Protein AF-A0A1F8DZF7-F1 (afdb_monomer)

Organism: NCBI:txid1802558

Sequence (289 aa):
MKPLKYIITSLIIAILASIPVVDAATDIETKIAETKATIQKLLEVKDDTSLPVNERQQLELQLKKSITLNIIDIAASQIQEMRQQMDKVNFPDSEDWGKVKTYVYNSLDAYGTFYKESRISLEASDITLEEVRGIAQEIETKKESEIDPFLQKTANISTAFGISNIIKRADERRWKVLDDVNKIYTQKLTDNRDLRESFNKAADAISEAKTLNNKSKEIMLNRYIPKEEPIEVTTATTTATTTVSEVIDTENAEDAELKEIIKQSAEHIRQAYSIFLEMSITVKEYLDQ

Nearest PDB structures (foldseek):
  7ts0-assembly1_P  TM=3.965E-01  e=8.219E+00  Homo sapiens
  8snb-assembly1_8F  TM=2.164E-01  e=2.843E+00  Strongylocentrotus purpuratus
  8jmt-assembly1_A  TM=2.448E-01  e=9.886E+00  Homo sapiens

Foldseek 3Di:
DPPPVVPLVVLLVVLLPLDPPDPDPPVLVVLNVVLVVLVVVLVVLVPDPVDDPVVSQVSNLVSLLSNLLSSLVSVLSLLVVLVVLLVPQPFDPDPLSVLLNVVLVVVSVVVNVLSVVLNVQSVDPPDHPVSSSVSSVVCSVCCVPPVSVSSLLSVLSSLLSVLVVLLVVLVVLLVVLVVLVCVCVVVCLDPDCVLVVLSVLLVVLSVLLVVLSVVLVVLSSVPRRPDPDDPPPDDDDDDDDDDPPPVVVVVVVSSVVSVVSSVSSVVSSVVSVVSSVVSVVVSCVRPVD

Mean predicted aligned error: 10.56 Å

Radius of gyration: 26.66 Å; Cα contacts (8 Å, |Δi|>4): 187; chains: 1; bounding box: 63×56×77 Å

Solvent-accessible surface area (backbone atoms only — not comparable to full-atom values): 16312 Å² total; per-residue (Å²): 130,80,58,76,73,55,54,62,55,48,52,57,52,54,64,70,69,69,65,75,97,57,97,63,61,73,62,54,60,47,52,50,53,53,41,52,52,48,50,53,52,45,56,53,54,73,70,47,78,86,55,57,70,69,59,43,52,52,51,50,38,52,42,51,48,50,44,51,49,47,52,38,53,47,51,42,49,51,44,52,52,52,49,58,49,50,72,70,45,83,72,64,101,41,72,69,51,48,50,36,51,51,51,52,54,55,50,44,52,50,54,44,47,52,39,52,53,54,46,55,61,63,67,42,93,80,66,47,68,66,54,55,48,52,53,48,50,50,51,50,51,47,34,70,76,48,47,52,59,49,50,52,56,50,49,51,52,41,50,46,53,50,48,50,57,50,52,51,53,50,52,58,47,50,56,55,52,50,52,55,54,50,48,40,51,74,71,60,72,53,87,72,59,63,66,60,51,49,49,49,54,26,51,49,25,46,51,51,17,52,52,34,38,51,52,39,51,53,53,42,56,76,67,61,44,83,72,80,73,76,86,74,79,84,74,92,80,88,89,79,92,85,74,71,69,66,58,54,57,50,54,53,52,54,51,51,51,46,53,49,37,46,50,51,18,52,47,26,44,52,51,21,51,54,45,52,52,56,48,51,54,56,50,46,68,58,73,78,108

pLDDT: mean 80.1, std 19.85, range [28.39, 98.0]

Secondary structure (DSSP, 8-state):
---HHHHHHHHHHHHHHS---S---HHHHHHHHHHHHHHHHHHHHHH-SSS-HHHHHHHHHHHHHHHHHHHHHHHHHHHHHHHHHHHT----SSHHHHHHHHHHHHHHHHHHHHHHHHHHHHH-TT--HHHHHHHHHHHHHHIIIIIHHHHHHHHHHHHHHHHHHHHHHHHHHHHHHHHHHHHHHHTTS---SHHHHHHHHHHHHHHHHHHHHHHHHHHHHHHHSPP----------------SHHHHHHHHHHHHHHHHHHHHHHHHHHHHHHHHHHHHHHHHHHHT-

Structure (mmCIF, N/CA/C/O backbone):
data_AF-A0A1F8DZF7-F1
#
_entry.id   AF-A0A1F8DZF7-F1
#
loop_
_atom_site.group_PDB
_atom_site.id
_atom_site.type_symbol
_atom_site.label_atom_id
_atom_site.label_alt_id
_atom_site.label_comp_id
_atom_site.label_asym_id
_atom_site.label_entity_id
_atom_site.label_seq_id
_atom_site.pdbx_PDB_ins_code
_atom_site.Cartn_x
_atom_site.Cartn_y
_atom_site.Cartn_z
_atom_site.occupancy
_atom_site.B_iso_or_equiv
_atom_site.auth_seq_id
_atom_site.auth_comp_id
_atom_site.auth_asym_id
_atom_site.auth_atom_id
_atom_site.pdbx_PDB_model_num
ATOM 1 N N . MET A 1 1 ? 31.496 12.635 -15.576 1.00 32.59 1 MET A N 1
ATOM 2 C CA . MET A 1 1 ? 30.620 11.609 -16.183 1.00 32.59 1 MET A CA 1
ATOM 3 C C . MET A 1 1 ? 30.791 10.319 -15.395 1.00 32.59 1 MET A C 1
ATOM 5 O O . MET A 1 1 ? 31.856 9.719 -15.474 1.00 32.59 1 MET A O 1
ATOM 9 N N . LYS A 1 2 ? 29.811 9.930 -14.566 1.00 31.91 2 LYS A N 1
ATOM 10 C CA . LYS A 1 2 ? 29.824 8.590 -13.956 1.00 31.91 2 LYS A CA 1
ATOM 11 C C . LYS A 1 2 ? 29.736 7.570 -15.102 1.00 31.91 2 LYS A C 1
ATOM 13 O O . LYS A 1 2 ? 28.970 7.821 -16.034 1.00 31.91 2 LYS A O 1
ATOM 18 N N . PRO A 1 3 ? 30.524 6.480 -15.112 1.00 36.44 3 PRO A N 1
ATOM 19 C CA . PRO A 1 3 ? 30.494 5.554 -16.233 1.00 36.44 3 PRO A CA 1
ATOM 20 C C . PRO A 1 3 ? 29.080 5.003 -16.384 1.00 36.44 3 PRO A C 1
ATOM 22 O O . PRO A 1 3 ? 28.465 4.597 -15.405 1.00 36.44 3 PRO A O 1
ATOM 25 N N . LEU A 1 4 ? 28.602 4.955 -17.621 1.00 32.47 4 LEU A N 1
ATOM 26 C CA . LEU A 1 4 ? 27.311 4.428 -18.080 1.00 32.47 4 LEU A CA 1
ATOM 27 C C . LEU A 1 4 ? 26.922 3.070 -17.451 1.00 32.47 4 LEU A C 1
ATOM 29 O O . LEU A 1 4 ? 25.750 2.740 -17.303 1.00 32.47 4 LEU A O 1
ATOM 33 N N . LYS A 1 5 ? 27.939 2.303 -17.037 1.00 35.28 5 LYS A N 1
ATOM 34 C CA . LYS A 1 5 ? 27.858 1.031 -16.308 1.00 35.28 5 LYS A CA 1
ATOM 35 C C . LYS A 1 5 ? 27.295 1.162 -14.881 1.00 35.28 5 LYS A C 1
ATOM 37 O O . LYS A 1 5 ? 26.708 0.205 -14.394 1.00 35.28 5 LYS A O 1
ATOM 42 N N . TYR A 1 6 ? 27.472 2.300 -14.215 1.00 36.53 6 TYR A N 1
ATOM 43 C CA . TYR A 1 6 ? 27.039 2.519 -12.830 1.00 36.53 6 TYR A CA 1
ATOM 44 C C . TYR A 1 6 ? 25.606 3.037 -12.727 1.00 36.53 6 TYR A C 1
ATOM 46 O O . TYR A 1 6 ? 24.965 2.747 -11.731 1.00 36.53 6 TYR A O 1
ATOM 54 N N . ILE A 1 7 ? 25.102 3.731 -13.753 1.00 37.12 7 ILE A N 1
ATOM 55 C CA . ILE A 1 7 ? 23.759 4.335 -13.745 1.00 37.12 7 ILE A CA 1
ATOM 56 C C . ILE A 1 7 ? 22.677 3.255 -13.902 1.00 37.12 7 ILE A C 1
ATOM 58 O O . ILE A 1 7 ? 21.791 3.150 -13.068 1.00 37.12 7 ILE A O 1
ATOM 62 N N . ILE A 1 8 ? 22.814 2.359 -14.891 1.00 35.34 8 ILE A N 1
ATOM 63 C CA . ILE A 1 8 ? 21.865 1.242 -15.077 1.00 35.34 8 ILE A CA 1
ATOM 64 C C . ILE A 1 8 ? 21.880 0.305 -13.858 1.00 35.34 8 ILE A C 1
ATOM 66 O O . ILE A 1 8 ? 20.841 -0.167 -13.420 1.00 35.34 8 ILE A O 1
ATOM 70 N N . THR A 1 9 ? 23.058 0.050 -13.283 1.00 39.50 9 THR A N 1
ATOM 71 C CA . THR A 1 9 ? 23.183 -0.839 -12.118 1.00 39.50 9 THR A CA 1
ATOM 72 C C . THR A 1 9 ? 22.659 -0.183 -10.830 1.00 39.50 9 THR A C 1
ATOM 74 O O . THR A 1 9 ? 22.110 -0.890 -9.992 1.00 39.50 9 THR A O 1
ATOM 77 N N . SER A 1 10 ? 22.777 1.145 -10.659 1.00 38.88 10 SER A N 1
ATOM 78 C CA . SER A 1 10 ? 22.239 1.858 -9.486 1.00 38.88 10 SER A CA 1
ATOM 79 C C . SER A 1 10 ? 20.718 1.973 -9.515 1.00 38.88 10 SER A C 1
ATOM 81 O O . SER A 1 10 ? 20.085 1.714 -8.496 1.00 38.88 10 SER A O 1
ATOM 83 N N . LEU A 1 11 ? 20.154 2.261 -10.690 1.00 41.47 11 LEU A N 1
ATOM 84 C CA . LEU A 1 11 ? 18.715 2.300 -10.952 1.00 41.47 11 LEU A CA 1
ATOM 85 C C . LEU A 1 11 ? 18.023 1.000 -10.513 1.00 41.47 11 LEU A C 1
ATOM 87 O O . LEU A 1 11 ? 17.050 0.980 -9.759 1.00 41.47 11 LEU A O 1
ATOM 91 N N . ILE A 1 12 ? 18.592 -0.127 -10.932 1.00 45.50 12 ILE A N 1
ATOM 92 C CA . ILE A 1 12 ? 18.048 -1.460 -10.668 1.00 45.50 12 ILE A CA 1
ATOM 93 C C . ILE A 1 12 ? 18.086 -1.811 -9.167 1.00 45.50 12 ILE A C 1
ATOM 95 O O . ILE A 1 12 ? 17.185 -2.486 -8.670 1.00 45.50 12 ILE A O 1
ATOM 99 N N . ILE A 1 13 ? 19.099 -1.347 -8.425 1.00 40.53 13 ILE A N 1
ATOM 100 C CA . ILE A 1 13 ? 19.235 -1.605 -6.981 1.00 40.53 13 ILE A CA 1
ATOM 101 C C . ILE A 1 13 ? 18.272 -0.727 -6.165 1.00 40.53 13 ILE A C 1
ATOM 103 O O . ILE A 1 13 ? 17.684 -1.218 -5.203 1.00 40.53 13 ILE A O 1
ATOM 107 N N . ALA A 1 14 ? 18.067 0.534 -6.559 1.00 39.22 14 ALA A N 1
ATOM 108 C CA . ALA A 1 14 ? 17.142 1.451 -5.889 1.00 39.22 14 ALA A CA 1
ATOM 109 C C . ALA A 1 14 ? 15.676 0.994 -6.020 1.00 39.22 14 ALA A C 1
ATOM 111 O O . ALA A 1 14 ? 14.952 0.952 -5.026 1.00 39.22 14 ALA A O 1
ATOM 112 N N . ILE A 1 15 ? 15.270 0.529 -7.210 1.00 41.44 15 ILE A N 1
ATOM 113 C CA . ILE A 1 15 ? 13.920 -0.002 -7.476 1.00 41.44 15 ILE A CA 1
ATOM 114 C C . ILE A 1 15 ? 13.599 -1.247 -6.638 1.00 41.44 15 ILE A C 1
ATOM 116 O O . ILE A 1 15 ? 12.456 -1.419 -6.219 1.00 41.44 15 ILE A O 1
ATOM 120 N N . LEU A 1 16 ? 14.586 -2.115 -6.393 1.00 38.75 16 LEU A N 1
ATOM 121 C CA . LEU A 1 16 ? 14.417 -3.325 -5.579 1.00 38.75 16 LEU A CA 1
ATOM 122 C C . LEU A 1 16 ? 14.331 -3.027 -4.073 1.00 38.75 16 LEU A C 1
ATOM 124 O O . LEU A 1 16 ? 13.822 -3.862 -3.327 1.00 38.75 16 LEU A O 1
ATOM 128 N N . ALA A 1 17 ? 14.835 -1.873 -3.623 1.00 36.59 17 ALA A N 1
ATOM 129 C CA . ALA A 1 17 ? 14.892 -1.488 -2.213 1.00 36.59 17 ALA A CA 1
ATOM 130 C C . ALA A 1 17 ? 13.676 -0.669 -1.739 1.00 36.59 17 ALA A C 1
ATOM 132 O O . ALA A 1 17 ? 13.434 -0.605 -0.536 1.00 36.59 17 ALA A O 1
ATOM 133 N N . SER A 1 18 ? 12.908 -0.058 -2.651 1.00 37.53 18 SER A N 1
ATOM 134 C CA . SER A 1 18 ? 11.761 0.804 -2.320 1.00 37.53 18 SER A CA 1
ATOM 135 C C . SER A 1 18 ? 10.403 0.096 -2.302 1.00 37.53 18 SER A C 1
ATOM 137 O O . SER A 1 18 ? 9.382 0.749 -2.111 1.00 37.53 18 SER A O 1
ATOM 139 N N . ILE A 1 19 ? 10.359 -1.230 -2.471 1.00 44.97 19 ILE A N 1
ATOM 140 C CA . ILE A 1 19 ? 9.106 -1.996 -2.453 1.00 44.97 19 ILE A CA 1
ATOM 141 C C . ILE A 1 19 ? 8.667 -2.183 -0.991 1.00 44.97 19 ILE A C 1
ATOM 143 O O . ILE A 1 19 ? 9.331 -2.922 -0.257 1.00 44.97 19 ILE A O 1
ATOM 147 N N . PRO A 1 20 ? 7.578 -1.539 -0.524 1.00 38.09 20 PRO A N 1
ATOM 148 C CA . PRO A 1 20 ? 7.057 -1.816 0.803 1.00 38.09 20 PRO A CA 1
ATOM 149 C C . PRO A 1 20 ? 6.588 -3.272 0.855 1.00 38.09 20 PRO A C 1
ATOM 151 O O . PRO A 1 20 ? 5.849 -3.729 -0.015 1.00 38.09 20 PRO A O 1
ATOM 154 N N . VAL A 1 21 ? 7.024 -3.996 1.889 1.00 36.88 21 VAL A N 1
ATOM 155 C CA . VAL A 1 21 ? 6.549 -5.347 2.212 1.00 36.88 21 VAL A CA 1
ATOM 156 C C . VAL A 1 21 ? 5.101 -5.229 2.690 1.00 36.88 21 VAL A C 1
ATOM 158 O O . VAL A 1 21 ? 4.820 -5.110 3.879 1.00 36.88 21 VAL A O 1
ATOM 161 N N . VAL A 1 22 ? 4.175 -5.179 1.745 1.00 39.09 22 VAL A N 1
ATOM 162 C CA . VAL A 1 22 ? 2.746 -5.385 1.966 1.00 39.09 22 VAL A CA 1
ATOM 163 C C . VAL A 1 22 ? 2.417 -6.613 1.147 1.00 39.09 22 VAL A C 1
ATOM 165 O O . VAL A 1 22 ? 2.709 -6.563 -0.040 1.00 39.09 22 VAL A O 1
ATOM 168 N N . ASP A 1 23 ? 1.892 -7.669 1.789 1.00 42.38 23 ASP A N 1
ATOM 169 C CA . ASP A 1 23 ? 1.482 -8.967 1.212 1.00 42.38 23 ASP A CA 1
ATOM 170 C C . ASP A 1 23 ? 1.238 -8.889 -0.304 1.00 42.38 23 ASP A C 1
ATOM 172 O O . ASP A 1 23 ? 0.111 -8.688 -0.768 1.00 42.38 23 ASP A O 1
ATOM 176 N N . ALA A 1 24 ? 2.317 -8.995 -1.079 1.00 43.38 24 ALA A N 1
ATOM 177 C CA . ALA A 1 24 ? 2.249 -8.958 -2.521 1.00 43.38 24 ALA A CA 1
ATOM 178 C C . ALA A 1 24 ? 1.935 -10.384 -2.934 1.00 43.38 24 ALA A C 1
ATOM 180 O O . ALA A 1 24 ? 2.609 -11.329 -2.516 1.00 43.38 24 ALA A O 1
ATOM 181 N N . ALA A 1 25 ? 0.872 -10.543 -3.718 1.00 54.28 25 ALA A N 1
ATOM 182 C CA . ALA A 1 25 ? 0.515 -11.822 -4.294 1.00 54.28 25 ALA A CA 1
ATOM 183 C C . ALA A 1 25 ? 1.770 -12.451 -4.922 1.00 54.28 25 ALA A C 1
ATOM 185 O O . ALA A 1 25 ? 2.562 -11.759 -5.561 1.00 54.28 25 ALA A O 1
ATOM 186 N N . THR A 1 26 ? 1.934 -13.760 -4.747 1.00 59.44 26 THR A N 1
ATOM 187 C CA . THR A 1 26 ? 3.088 -14.595 -5.140 1.00 59.44 26 THR A CA 1
ATOM 188 C C . THR A 1 26 ? 3.694 -14.313 -6.532 1.00 59.44 26 THR A C 1
ATOM 190 O O . THR A 1 26 ? 4.829 -14.702 -6.792 1.00 59.44 26 THR A O 1
ATOM 193 N N . ASP A 1 27 ? 2.975 -13.629 -7.425 1.00 70.56 27 ASP A N 1
ATOM 194 C CA . ASP A 1 27 ? 3.415 -13.174 -8.749 1.00 70.56 27 ASP A CA 1
ATOM 195 C C . ASP A 1 27 ? 4.497 -12.069 -8.720 1.00 70.56 27 ASP A C 1
ATOM 197 O O . ASP A 1 27 ? 5.502 -12.191 -9.419 1.00 70.56 27 ASP A O 1
ATOM 201 N N . ILE A 1 28 ? 4.361 -11.016 -7.895 1.00 73.44 28 ILE A N 1
ATOM 202 C CA . ILE A 1 28 ? 5.359 -9.921 -7.848 1.00 73.44 28 ILE A CA 1
ATOM 203 C C . ILE A 1 28 ? 6.692 -10.433 -7.292 1.00 73.44 28 ILE A C 1
ATOM 205 O O . ILE A 1 28 ? 7.752 -10.155 -7.855 1.00 73.44 28 ILE A O 1
ATOM 209 N N . GLU A 1 29 ? 6.650 -11.221 -6.217 1.00 73.25 29 GLU A N 1
ATOM 210 C CA . GLU A 1 29 ? 7.848 -11.826 -5.624 1.00 73.25 29 GLU A CA 1
ATOM 211 C C . GLU A 1 29 ? 8.566 -12.755 -6.611 1.00 73.25 29 GLU A C 1
ATOM 213 O O . GLU A 1 29 ? 9.797 -12.722 -6.716 1.00 73.25 29 GLU A O 1
ATOM 218 N N . THR A 1 30 ? 7.800 -13.527 -7.391 1.00 79.38 30 THR A N 1
ATOM 219 C CA . THR A 1 30 ? 8.337 -14.385 -8.455 1.00 79.38 30 THR A CA 1
ATOM 220 C C . THR A 1 30 ? 9.034 -13.551 -9.530 1.00 79.38 30 THR A C 1
ATOM 222 O O . THR A 1 30 ? 10.204 -13.796 -9.827 1.00 79.38 30 THR A O 1
ATOM 225 N N . LYS A 1 31 ? 8.387 -12.495 -10.042 1.00 79.31 31 LYS A N 1
ATOM 226 C CA . LYS A 1 31 ? 8.981 -11.586 -11.042 1.00 79.31 31 LYS A CA 1
ATOM 227 C C . LYS A 1 31 ? 10.242 -10.891 -10.530 1.00 79.31 31 LYS A C 1
ATOM 229 O O . LYS A 1 31 ? 11.200 -10.697 -11.283 1.00 79.31 31 LYS A O 1
ATOM 234 N N . ILE A 1 32 ? 10.294 -10.545 -9.244 1.00 79.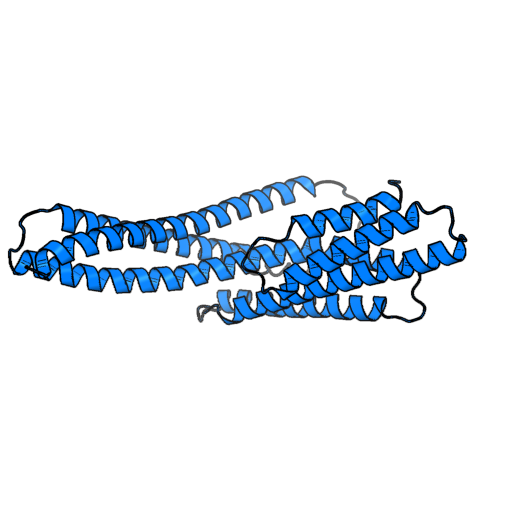31 32 ILE A N 1
ATOM 235 C CA . ILE A 1 32 ? 11.502 -9.997 -8.612 1.00 79.31 32 ILE A CA 1
ATOM 236 C C . ILE A 1 32 ? 12.633 -11.032 -8.619 1.00 79.31 32 ILE A C 1
ATOM 238 O O . ILE A 1 32 ? 13.769 -10.695 -8.963 1.00 79.31 32 ILE A O 1
ATOM 242 N N . ALA A 1 33 ? 12.348 -12.283 -8.252 1.00 80.06 33 ALA A N 1
ATOM 243 C CA . ALA A 1 33 ? 13.341 -13.354 -8.257 1.00 80.06 33 ALA A CA 1
ATOM 244 C C . ALA A 1 33 ? 13.873 -13.636 -9.675 1.00 80.06 33 ALA A C 1
ATOM 246 O O . ALA A 1 33 ? 15.087 -13.729 -9.871 1.00 80.06 33 ALA A O 1
ATOM 247 N N . GLU A 1 34 ? 12.989 -13.682 -10.672 1.00 84.25 34 GLU A N 1
ATOM 248 C CA . GLU A 1 34 ? 13.354 -13.831 -12.084 1.00 84.25 34 GLU A CA 1
ATOM 249 C C . GLU A 1 34 ? 14.228 -12.673 -12.570 1.00 84.25 34 GLU A C 1
ATOM 251 O O . GLU A 1 34 ? 15.266 -12.886 -13.196 1.00 84.25 34 GLU A O 1
ATOM 256 N N . THR A 1 35 ? 13.869 -11.438 -12.213 1.00 85.25 35 THR A N 1
ATOM 257 C CA . THR A 1 35 ? 14.655 -10.245 -12.557 1.00 85.25 35 THR A CA 1
ATOM 258 C C . THR A 1 35 ? 16.057 -10.314 -11.959 1.00 85.25 35 THR A C 1
ATOM 260 O O . THR A 1 35 ? 17.036 -10.065 -12.664 1.00 85.25 35 THR A O 1
ATOM 263 N N . LYS A 1 36 ? 16.184 -10.726 -10.690 1.00 81.31 36 LYS A N 1
ATOM 264 C CA . LYS A 1 36 ? 17.486 -10.946 -10.034 1.00 81.31 36 LYS A CA 1
ATOM 265 C C . LYS A 1 36 ? 18.324 -11.996 -10.765 1.00 81.31 36 LYS A C 1
ATOM 267 O O . LYS A 1 36 ? 19.516 -11.778 -10.974 1.00 81.31 36 LYS A O 1
ATOM 272 N N . ALA A 1 37 ? 17.713 -13.096 -11.202 1.00 83.94 37 ALA A N 1
ATOM 273 C CA . ALA A 1 37 ? 18.406 -14.122 -11.978 1.00 83.94 37 ALA A CA 1
ATOM 274 C C . ALA A 1 37 ? 18.893 -13.593 -13.341 1.00 83.94 37 ALA A C 1
ATOM 276 O O . ALA A 1 37 ? 20.017 -13.880 -13.751 1.00 83.94 37 ALA A O 1
ATOM 277 N N . THR A 1 38 ? 18.092 -12.782 -14.037 1.00 85.88 38 THR A N 1
ATOM 278 C CA . THR A 1 38 ? 18.492 -12.162 -15.312 1.00 85.88 38 THR A CA 1
ATOM 279 C C . THR A 1 38 ? 19.610 -11.133 -15.126 1.00 85.88 38 THR A C 1
ATOM 281 O O . THR A 1 38 ? 20.525 -11.069 -15.946 1.00 85.88 38 THR A O 1
ATOM 284 N N . ILE A 1 39 ? 19.601 -10.377 -14.023 1.00 82.00 39 ILE A N 1
ATOM 285 C CA . ILE A 1 39 ? 20.703 -9.472 -13.659 1.00 82.00 39 ILE A CA 1
ATOM 286 C C . ILE A 1 39 ? 21.996 -10.259 -13.452 1.00 82.00 39 ILE A C 1
ATOM 288 O O . ILE A 1 39 ? 23.034 -9.871 -13.985 1.00 82.00 39 ILE A O 1
ATOM 292 N N . GLN A 1 40 ? 21.938 -11.375 -12.725 1.00 83.19 40 GLN A N 1
ATOM 293 C CA . GLN A 1 40 ? 23.109 -12.216 -12.491 1.00 83.19 40 GLN A CA 1
ATOM 294 C C . GLN A 1 40 ? 23.718 -12.707 -13.814 1.00 83.19 40 GLN A C 1
ATOM 296 O O . GLN A 1 40 ? 24.919 -12.555 -14.034 1.00 83.19 40 GLN A O 1
ATOM 301 N N . LYS A 1 41 ? 22.879 -13.166 -14.751 1.00 86.81 41 LYS A N 1
ATOM 302 C CA . LYS A 1 41 ? 23.316 -13.542 -16.107 1.00 86.81 41 LYS A CA 1
ATOM 303 C C . LYS A 1 41 ? 23.962 -12.379 -16.866 1.00 86.81 41 LYS A C 1
ATOM 305 O O . LYS A 1 41 ? 24.952 -12.574 -17.563 1.00 86.81 41 LYS A O 1
ATOM 310 N N . LEU A 1 42 ? 23.426 -11.162 -16.742 1.00 86.56 42 LEU A N 1
ATOM 311 C CA . LEU A 1 42 ? 24.011 -9.976 -17.377 1.00 86.56 42 LEU A CA 1
ATOM 312 C C . LEU A 1 42 ? 25.411 -9.663 -16.834 1.00 86.56 42 LEU A C 1
ATOM 314 O O . LEU A 1 42 ? 26.281 -9.259 -17.606 1.00 86.56 42 LEU A O 1
ATOM 318 N N . LEU A 1 43 ? 25.629 -9.833 -15.528 1.00 83.00 43 LEU A N 1
ATOM 319 C CA . LEU A 1 43 ? 26.945 -9.642 -14.917 1.00 83.00 43 LEU A CA 1
ATOM 320 C C . LEU A 1 43 ? 27.952 -10.672 -15.443 1.00 83.00 43 LEU A C 1
ATOM 322 O O . LEU A 1 43 ? 29.056 -10.293 -15.819 1.00 83.00 43 LEU A O 1
ATOM 326 N N . GLU A 1 44 ? 27.541 -11.934 -15.561 1.00 86.50 44 GLU A N 1
ATOM 327 C CA . GLU A 1 44 ? 28.371 -13.016 -16.106 1.00 86.50 44 GLU A CA 1
ATOM 328 C C . GLU A 1 44 ? 28.764 -12.764 -17.573 1.00 86.50 44 GLU A C 1
ATOM 330 O O . GLU A 1 44 ? 29.943 -12.819 -17.912 1.00 86.50 44 GLU A O 1
ATOM 335 N N . VAL A 1 45 ? 27.806 -12.396 -18.434 1.00 85.50 45 VAL A N 1
ATOM 336 C CA . VAL A 1 45 ? 28.055 -12.116 -19.865 1.00 85.50 45 VAL A CA 1
ATOM 337 C C . VAL A 1 45 ? 28.998 -10.928 -20.076 1.00 85.50 45 VAL A C 1
ATOM 339 O O . VAL A 1 45 ? 29.791 -10.908 -21.017 1.00 85.50 45 VAL A O 1
ATOM 342 N N . LYS A 1 46 ? 28.921 -9.914 -19.212 1.00 74.62 46 LYS A N 1
ATOM 343 C CA . LYS A 1 46 ? 29.716 -8.686 -19.337 1.00 74.62 46 LYS A CA 1
ATOM 344 C C . LYS A 1 46 ? 31.210 -8.918 -19.096 1.00 74.62 46 LYS A C 1
ATOM 346 O O . LYS A 1 46 ? 32.031 -8.235 -19.715 1.00 74.62 46 LYS A O 1
ATOM 351 N N . ASP A 1 47 ? 31.541 -9.860 -18.219 1.00 77.69 47 ASP A N 1
ATOM 352 C CA . ASP A 1 47 ? 32.918 -10.196 -17.850 1.00 77.69 47 ASP A CA 1
ATOM 353 C C . ASP A 1 47 ? 33.463 -11.394 -18.653 1.00 77.69 47 ASP A C 1
ATOM 355 O O . ASP A 1 47 ? 34.655 -11.707 -18.582 1.00 77.69 47 ASP A O 1
ATOM 359 N N . ASP A 1 48 ? 32.624 -12.017 -19.487 1.00 80.12 48 ASP A N 1
ATOM 360 C CA . ASP A 1 48 ? 33.028 -13.097 -20.375 1.00 80.12 48 ASP A CA 1
ATOM 361 C C . ASP A 1 48 ? 33.847 -12.565 -21.567 1.00 80.12 48 ASP A C 1
ATOM 363 O O . ASP A 1 48 ? 33.369 -11.854 -22.462 1.00 80.12 48 ASP A O 1
ATOM 367 N N . THR A 1 49 ? 35.136 -12.900 -21.556 1.00 78.94 49 THR A N 1
ATOM 368 C CA . THR A 1 49 ? 36.095 -12.568 -22.621 1.00 78.94 49 THR A CA 1
ATOM 369 C C . THR A 1 49 ? 36.233 -13.681 -23.658 1.00 78.94 49 THR A C 1
ATOM 371 O O . THR A 1 49 ? 36.928 -13.486 -24.655 1.00 78.94 49 THR A O 1
ATOM 374 N N . SER A 1 50 ? 35.566 -14.822 -23.452 1.00 85.19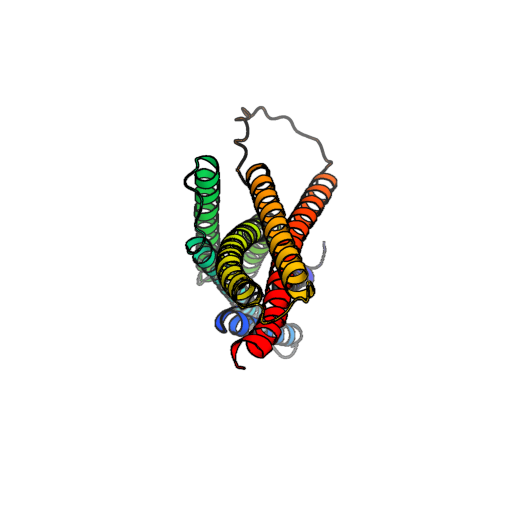 50 SER A N 1
ATOM 375 C CA . SER A 1 50 ? 35.544 -15.941 -24.397 1.00 85.19 50 SER A CA 1
ATOM 376 C C . SER A 1 50 ? 34.559 -15.727 -25.552 1.00 85.19 50 SER A C 1
ATOM 378 O O . SER A 1 50 ? 34.741 -16.309 -26.622 1.00 85.19 50 SER A O 1
ATOM 380 N N . LEU A 1 51 ? 33.564 -14.849 -25.375 1.00 83.75 51 LEU A N 1
ATOM 381 C CA . LEU A 1 51 ? 32.572 -14.521 -26.398 1.00 83.75 51 LEU A CA 1
ATOM 382 C C . LEU A 1 51 ? 33.076 -13.469 -27.407 1.00 83.75 51 LEU A C 1
ATOM 384 O O . LEU A 1 51 ? 33.684 -12.463 -27.014 1.00 83.75 51 LEU A O 1
ATOM 388 N N . PRO A 1 52 ? 32.757 -13.617 -28.708 1.00 89.25 52 PRO A N 1
ATOM 389 C CA . PRO A 1 52 ? 32.947 -12.562 -29.698 1.00 89.25 52 PRO A CA 1
ATOM 390 C C . PRO A 1 52 ? 32.225 -11.263 -29.308 1.00 89.25 52 PRO A C 1
ATOM 392 O O . PRO A 1 52 ? 31.105 -11.278 -28.799 1.00 89.25 52 PRO A O 1
ATOM 395 N N . VAL A 1 53 ? 32.831 -10.110 -29.618 1.00 85.00 53 VAL A N 1
ATOM 396 C CA . VAL A 1 53 ? 32.313 -8.784 -29.220 1.00 85.00 53 VAL A CA 1
ATOM 397 C C . VAL A 1 53 ? 30.869 -8.550 -29.675 1.00 85.00 53 VAL A C 1
ATOM 399 O O . VAL A 1 53 ? 30.059 -8.077 -28.881 1.00 85.00 53 VAL A O 1
ATOM 402 N N . ASN A 1 54 ? 30.541 -8.901 -30.921 1.00 85.88 54 ASN A N 1
ATOM 403 C CA . ASN A 1 54 ? 29.198 -8.708 -31.476 1.00 85.88 54 ASN A CA 1
ATOM 404 C C . ASN A 1 54 ? 28.153 -9.594 -30.781 1.00 85.88 54 ASN A C 1
ATOM 406 O O . ASN A 1 54 ? 27.052 -9.136 -30.494 1.00 85.88 54 ASN A O 1
ATOM 410 N N . GLU A 1 55 ? 28.509 -10.842 -30.475 1.00 87.56 55 GLU A N 1
ATOM 411 C CA . GLU A 1 55 ? 27.628 -11.791 -29.788 1.00 87.56 55 GLU A CA 1
ATOM 412 C C . GLU A 1 55 ? 27.367 -11.346 -28.345 1.00 87.56 55 GLU A C 1
ATOM 414 O O . GLU A 1 55 ? 26.220 -11.270 -27.907 1.00 87.56 55 GLU A O 1
ATOM 419 N N . ARG A 1 56 ? 28.418 -10.912 -27.639 1.00 86.06 56 ARG A N 1
ATOM 420 C CA . ARG A 1 56 ? 28.294 -10.328 -26.299 1.00 86.06 56 ARG A CA 1
ATOM 421 C C . ARG A 1 56 ? 27.400 -9.085 -26.294 1.00 86.06 56 ARG A C 1
ATOM 423 O O . ARG A 1 56 ? 26.564 -8.941 -25.409 1.00 86.06 56 ARG A O 1
ATOM 430 N N . GLN A 1 57 ? 27.534 -8.197 -27.281 1.00 86.12 57 GLN A N 1
ATOM 431 C CA . GLN A 1 57 ? 26.692 -6.998 -27.393 1.00 86.12 57 GLN A CA 1
ATOM 432 C C . GLN A 1 57 ? 25.213 -7.332 -27.637 1.00 86.12 57 GLN A C 1
ATOM 434 O O . GLN A 1 57 ? 24.343 -6.685 -27.053 1.00 86.12 57 GLN A O 1
ATOM 439 N N . GLN A 1 58 ? 24.917 -8.342 -28.460 1.00 88.81 58 GLN A N 1
ATOM 440 C CA . GLN A 1 58 ? 23.545 -8.805 -28.687 1.00 88.81 58 GLN A CA 1
ATOM 441 C C . GLN A 1 58 ? 22.939 -9.439 -27.430 1.00 88.81 58 GLN A C 1
ATOM 443 O O . GLN A 1 58 ? 21.801 -9.126 -27.079 1.00 88.81 58 GLN A O 1
ATOM 448 N N . LEU A 1 59 ? 23.702 -10.271 -26.717 1.00 89.00 59 LEU A N 1
ATOM 449 C CA . LEU A 1 59 ? 23.270 -10.860 -25.447 1.00 89.00 59 LEU A CA 1
ATOM 450 C C . LEU A 1 59 ? 23.035 -9.788 -24.377 1.00 89.00 59 LEU A C 1
ATOM 452 O O . LEU A 1 59 ? 22.011 -9.811 -23.697 1.00 89.00 59 LEU A O 1
ATOM 456 N N . GLU A 1 60 ? 23.929 -8.803 -24.258 1.00 88.25 60 GLU A N 1
ATOM 457 C CA . GLU A 1 60 ? 23.734 -7.666 -23.355 1.00 88.25 60 GLU A CA 1
ATOM 458 C C . GLU A 1 60 ? 22.450 -6.891 -23.668 1.00 88.25 60 GLU A C 1
ATOM 460 O O . GLU A 1 60 ? 21.730 -6.511 -22.743 1.00 88.25 60 GLU A O 1
ATOM 465 N N . LEU A 1 61 ? 22.162 -6.643 -24.950 1.00 89.62 61 LEU A N 1
ATOM 466 C CA . LEU A 1 61 ? 20.938 -5.971 -25.382 1.00 89.62 61 LEU A CA 1
ATOM 467 C C . LEU A 1 61 ? 19.697 -6.771 -24.974 1.00 89.62 61 LEU A C 1
ATOM 469 O O . LEU A 1 61 ? 18.792 -6.211 -24.357 1.00 89.62 61 LEU A O 1
ATOM 473 N N . GLN A 1 62 ? 19.668 -8.074 -25.269 1.00 91.50 62 GLN A N 1
ATOM 474 C CA . GLN A 1 62 ? 18.545 -8.948 -24.921 1.00 91.50 62 GLN A CA 1
ATOM 475 C C . GLN A 1 62 ? 18.310 -9.007 -23.409 1.00 91.50 62 GLN A C 1
ATOM 477 O O . GLN A 1 62 ? 17.174 -8.865 -22.956 1.00 91.50 62 GLN A O 1
ATOM 482 N N . LEU A 1 63 ? 19.377 -9.160 -22.622 1.00 90.44 63 LEU A N 1
ATOM 483 C CA . LEU A 1 63 ? 19.289 -9.222 -21.164 1.00 90.44 63 LEU A CA 1
ATOM 484 C C . LEU A 1 63 ? 18.821 -7.891 -20.570 1.00 90.44 63 LEU A C 1
ATOM 486 O O . LEU A 1 63 ? 17.931 -7.885 -19.725 1.00 90.44 63 LEU A O 1
ATOM 490 N N . LYS A 1 64 ? 19.353 -6.755 -21.037 1.00 90.69 64 LYS A N 1
ATOM 491 C CA . LYS A 1 64 ? 18.905 -5.428 -20.584 1.00 90.69 64 LYS A CA 1
ATOM 492 C C . LYS A 1 64 ? 17.450 -5.162 -20.959 1.00 90.69 64 LYS A C 1
ATOM 494 O O . LYS A 1 64 ? 16.698 -4.711 -20.105 1.00 90.69 64 LYS A O 1
ATOM 499 N N . LYS A 1 65 ? 17.036 -5.505 -22.183 1.00 93.06 65 LYS A N 1
ATOM 500 C CA . LYS A 1 65 ? 15.632 -5.425 -22.616 1.00 93.06 65 LYS A CA 1
ATOM 501 C C . LYS A 1 65 ? 14.728 -6.268 -21.713 1.00 93.06 65 LYS A C 1
ATOM 503 O O . LYS A 1 65 ? 13.724 -5.760 -21.232 1.00 93.06 65 LYS A O 1
ATOM 508 N N . SER A 1 66 ? 15.107 -7.516 -21.431 1.00 91.44 66 SER A N 1
ATOM 509 C CA . SER A 1 66 ? 14.347 -8.400 -20.536 1.00 91.44 66 SER A CA 1
ATOM 510 C C . SER A 1 66 ? 14.241 -7.844 -19.114 1.00 91.44 66 SER A C 1
ATOM 512 O O . SER A 1 66 ? 13.156 -7.863 -18.543 1.00 91.44 66 SER A O 1
ATOM 514 N N . ILE A 1 67 ? 15.326 -7.303 -18.556 1.00 88.50 67 ILE A N 1
ATOM 515 C CA . ILE A 1 67 ? 15.305 -6.679 -17.226 1.00 88.50 67 ILE A CA 1
ATOM 516 C C . ILE A 1 67 ? 14.349 -5.484 -17.206 1.00 88.50 67 ILE A C 1
ATOM 518 O O . ILE A 1 67 ? 13.510 -5.400 -16.311 1.00 88.50 67 ILE A O 1
ATOM 522 N N . THR A 1 68 ? 14.439 -4.578 -18.185 1.00 90.75 68 THR A N 1
ATOM 523 C CA . THR A 1 68 ? 13.563 -3.399 -18.230 1.00 90.75 68 THR A CA 1
ATOM 524 C C . THR A 1 68 ? 12.096 -3.797 -18.410 1.00 90.75 68 THR A C 1
ATOM 526 O O . THR A 1 68 ? 11.234 -3.229 -17.746 1.00 90.75 68 THR A O 1
ATOM 529 N N . LEU A 1 69 ? 11.799 -4.813 -19.229 1.00 92.75 69 LEU A N 1
ATOM 530 C CA . LEU A 1 69 ? 10.441 -5.354 -19.363 1.00 92.75 69 LEU A CA 1
ATOM 531 C C . LEU A 1 69 ? 9.912 -5.910 -18.037 1.00 92.75 69 LEU A C 1
ATOM 533 O O . LEU A 1 69 ? 8.792 -5.588 -17.651 1.00 92.75 69 LEU A O 1
ATOM 537 N N . ASN A 1 70 ? 10.724 -6.668 -17.298 1.00 88.69 70 ASN A N 1
ATOM 538 C CA . ASN A 1 70 ? 10.307 -7.179 -15.994 1.00 88.69 70 ASN A CA 1
ATOM 539 C C . ASN A 1 70 ? 10.039 -6.050 -14.987 1.00 88.69 70 ASN A C 1
ATOM 541 O O . ASN A 1 70 ? 9.090 -6.131 -14.211 1.00 88.69 70 ASN A O 1
ATOM 545 N N . ILE A 1 71 ? 10.855 -4.990 -14.998 1.00 87.50 71 ILE A N 1
ATOM 546 C CA . ILE A 1 71 ? 10.641 -3.807 -14.151 1.00 87.50 71 ILE A CA 1
ATOM 547 C C . ILE A 1 71 ? 9.296 -3.152 -14.478 1.00 87.50 71 ILE A C 1
ATOM 549 O O . ILE A 1 71 ? 8.545 -2.818 -13.563 1.00 87.50 71 ILE A O 1
ATOM 553 N N . ILE A 1 72 ? 8.979 -3.000 -15.766 1.00 91.94 72 ILE A N 1
ATOM 554 C CA . ILE A 1 72 ? 7.688 -2.466 -16.211 1.00 91.94 72 ILE A CA 1
ATOM 555 C C . ILE A 1 72 ? 6.541 -3.356 -15.741 1.00 91.94 72 ILE A C 1
ATOM 557 O O . ILE A 1 72 ? 5.558 -2.838 -15.222 1.00 91.94 72 ILE A O 1
ATOM 561 N N . ASP A 1 73 ? 6.665 -4.675 -15.882 1.00 89.94 73 ASP A N 1
ATOM 562 C CA . ASP A 1 73 ? 5.622 -5.613 -15.464 1.00 89.94 73 ASP A CA 1
ATOM 563 C C . ASP A 1 73 ? 5.378 -5.556 -13.952 1.00 89.94 73 ASP A C 1
ATOM 565 O O . ASP A 1 73 ? 4.228 -5.534 -13.518 1.00 89.94 73 ASP A O 1
ATOM 569 N N . ILE A 1 74 ? 6.443 -5.475 -13.148 1.00 86.12 74 ILE A N 1
ATOM 570 C CA . ILE A 1 74 ? 6.339 -5.296 -11.694 1.00 86.12 74 ILE A CA 1
ATOM 571 C C . ILE A 1 74 ? 5.634 -3.976 -11.371 1.00 86.12 74 ILE A C 1
ATOM 573 O O . ILE A 1 74 ? 4.686 -3.960 -10.587 1.00 86.12 74 ILE A O 1
ATOM 577 N N . ALA A 1 75 ? 6.066 -2.872 -11.980 1.00 89.38 75 ALA A N 1
ATOM 578 C CA . ALA A 1 75 ? 5.503 -1.558 -11.697 1.00 89.38 75 ALA A CA 1
ATOM 579 C C . ALA A 1 75 ? 4.033 -1.453 -12.139 1.00 89.38 75 ALA A C 1
ATOM 581 O O . ALA A 1 75 ? 3.194 -0.950 -11.394 1.00 89.38 75 ALA A O 1
ATOM 582 N N . ALA A 1 76 ? 3.682 -2.003 -13.302 1.00 90.25 76 ALA A N 1
ATOM 583 C CA . ALA A 1 76 ? 2.302 -2.078 -13.773 1.00 90.25 76 ALA A CA 1
ATOM 584 C C . ALA A 1 76 ? 1.418 -2.907 -12.825 1.00 90.25 76 ALA A C 1
ATOM 586 O O . ALA A 1 76 ? 0.300 -2.491 -12.509 1.00 90.25 76 ALA A O 1
ATOM 587 N N . SER A 1 77 ? 1.927 -4.036 -12.316 1.00 87.12 77 SER A N 1
ATOM 588 C CA . SER A 1 77 ? 1.244 -4.825 -11.286 1.00 87.12 77 SER A CA 1
ATOM 589 C C . SER A 1 77 ? 1.012 -4.013 -10.006 1.00 87.12 77 SER A C 1
ATOM 591 O O . SER A 1 77 ? -0.099 -4.037 -9.482 1.00 87.12 77 SER A O 1
ATOM 593 N N . GLN A 1 78 ? 1.988 -3.221 -9.548 1.00 86.75 78 GLN A N 1
ATOM 594 C CA . GLN A 1 78 ? 1.827 -2.344 -8.378 1.00 86.75 78 GLN A CA 1
ATOM 595 C C . GLN A 1 78 ? 0.741 -1.275 -8.583 1.00 86.75 78 GLN A C 1
ATOM 597 O O . GLN A 1 78 ? -0.082 -1.059 -7.692 1.00 86.75 78 GLN A O 1
ATOM 602 N N . ILE A 1 79 ? 0.687 -0.633 -9.759 1.00 90.44 79 ILE A N 1
ATOM 603 C CA . ILE A 1 79 ? -0.386 0.319 -10.100 1.00 90.44 79 ILE A CA 1
ATOM 604 C C . ILE A 1 79 ? -1.757 -0.368 -10.041 1.00 90.44 79 ILE A C 1
ATOM 606 O O . ILE A 1 79 ? -2.711 0.175 -9.476 1.00 90.44 79 ILE A O 1
ATOM 610 N N . GLN A 1 80 ? -1.868 -1.577 -10.597 1.00 90.06 80 GLN A N 1
ATOM 611 C CA . GLN A 1 80 ? -3.116 -2.337 -10.594 1.00 90.06 80 GLN A CA 1
ATOM 612 C C . GLN A 1 80 ? -3.540 -2.757 -9.180 1.00 90.06 80 GLN A C 1
ATOM 614 O O . GLN A 1 80 ? -4.713 -2.618 -8.831 1.00 90.06 80 GLN A O 1
ATOM 619 N N . GLU A 1 81 ? -2.616 -3.253 -8.359 1.00 87.31 81 GLU A N 1
ATOM 620 C CA . GLU A 1 81 ? -2.894 -3.601 -6.963 1.00 87.31 81 GLU A CA 1
ATOM 621 C C . GLU A 1 81 ? -3.349 -2.374 -6.172 1.00 87.31 81 GLU A C 1
ATOM 623 O O . GLU A 1 81 ? -4.350 -2.443 -5.455 1.00 87.31 81 GLU A O 1
ATOM 628 N N . MET A 1 82 ? -2.687 -1.228 -6.359 1.00 89.44 82 MET A N 1
ATOM 629 C CA . MET A 1 82 ? -3.095 0.022 -5.723 1.00 89.44 82 MET A CA 1
ATOM 630 C C . MET A 1 82 ? -4.511 0.425 -6.145 1.00 89.44 82 MET A C 1
ATOM 632 O O . MET A 1 82 ? -5.329 0.768 -5.294 1.00 89.44 82 MET A O 1
ATOM 636 N N . ARG A 1 83 ? -4.858 0.301 -7.432 1.00 91.81 83 ARG A N 1
ATOM 637 C CA . ARG A 1 83 ? -6.232 0.529 -7.905 1.00 91.81 83 ARG A CA 1
ATOM 638 C C . ARG A 1 83 ? -7.238 -0.375 -7.193 1.00 91.81 83 ARG A C 1
ATOM 640 O O . ARG A 1 83 ? -8.230 0.120 -6.671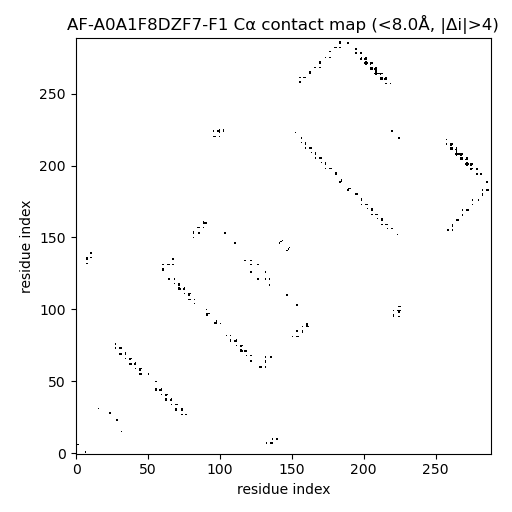 1.00 91.81 83 ARG A O 1
ATOM 647 N N . GLN A 1 84 ? -6.955 -1.672 -7.096 1.00 89.00 84 GLN A N 1
ATOM 648 C CA . GLN A 1 84 ? -7.829 -2.623 -6.401 1.00 89.00 84 GLN A CA 1
ATOM 649 C C . GLN A 1 84 ? -7.959 -2.331 -4.901 1.00 89.00 84 GLN A C 1
ATOM 651 O O . GLN A 1 84 ? -9.001 -2.600 -4.299 1.00 89.00 84 GLN A O 1
ATOM 656 N N . GLN A 1 85 ? -6.906 -1.816 -4.265 1.00 87.38 85 GLN A N 1
ATOM 657 C CA . GLN A 1 85 ? -6.980 -1.345 -2.884 1.00 87.38 85 GLN A CA 1
ATOM 658 C C . GLN A 1 85 ? -7.878 -0.109 -2.778 1.00 87.38 85 GLN A C 1
ATOM 660 O O . GLN A 1 85 ? -8.731 -0.055 -1.892 1.00 87.38 85 GLN A O 1
ATOM 665 N N . MET A 1 86 ? -7.755 0.834 -3.712 1.00 91.19 86 MET A N 1
ATOM 666 C CA . MET A 1 86 ? -8.588 2.034 -3.761 1.00 91.19 86 MET A CA 1
ATOM 667 C C . MET A 1 86 ? -10.058 1.744 -4.081 1.00 91.19 86 MET A C 1
ATOM 669 O O . MET A 1 86 ? -10.927 2.441 -3.557 1.00 91.19 86 MET A O 1
ATOM 673 N N . ASP A 1 87 ? -10.364 0.688 -4.837 1.00 90.88 87 ASP A N 1
ATOM 674 C CA . ASP A 1 87 ? -11.744 0.237 -5.081 1.00 90.88 87 ASP A CA 1
ATOM 675 C C . ASP A 1 87 ? -12.443 -0.217 -3.784 1.00 90.88 87 ASP A C 1
ATOM 677 O O . ASP A 1 87 ? -13.669 -0.169 -3.670 1.00 90.88 87 ASP A O 1
ATOM 681 N N . LYS A 1 88 ? -11.669 -0.638 -2.773 1.00 88.25 88 LYS A N 1
ATOM 682 C CA . LYS A 1 88 ? -12.175 -1.028 -1.445 1.00 88.25 88 LYS A CA 1
ATOM 683 C C . LYS A 1 88 ? -12.342 0.165 -0.501 1.00 88.25 88 LYS A C 1
ATOM 685 O O . LYS A 1 88 ? -12.915 0.010 0.582 1.00 88.25 88 LYS A O 1
ATOM 690 N N . VAL A 1 89 ? -11.836 1.344 -0.867 1.00 91.00 89 VAL A N 1
ATOM 691 C CA . VAL A 1 89 ? -11.944 2.552 -0.047 1.00 91.00 89 VAL A CA 1
ATOM 692 C C . VAL A 1 89 ? -13.344 3.139 -0.185 1.00 91.00 89 VAL A C 1
ATOM 694 O O . VAL A 1 89 ? -13.755 3.598 -1.249 1.00 91.00 89 VAL A O 1
ATOM 697 N N . ASN A 1 90 ? -14.074 3.178 0.931 1.00 88.88 90 ASN A N 1
ATOM 698 C CA . ASN A 1 90 ? -15.364 3.853 0.998 1.00 88.88 90 ASN A CA 1
ATOM 699 C C . ASN A 1 90 ? -15.160 5.351 1.256 1.00 88.88 90 ASN A C 1
ATOM 701 O O . ASN A 1 90 ? -15.157 5.801 2.407 1.00 88.88 90 ASN A O 1
ATOM 705 N N . PHE A 1 91 ? -14.938 6.104 0.180 1.00 90.31 91 PHE A N 1
ATOM 706 C CA . PHE A 1 91 ? -14.835 7.559 0.243 1.00 90.31 91 PHE A CA 1
ATOM 707 C C . PHE A 1 91 ? -16.145 8.185 0.751 1.00 90.31 91 PHE A C 1
ATOM 709 O O . PHE A 1 91 ? -17.221 7.732 0.356 1.00 90.31 91 PHE A O 1
ATOM 716 N N . PRO A 1 92 ? -16.086 9.226 1.603 1.00 89.75 92 PRO A N 1
ATOM 717 C CA . PRO A 1 92 ? -17.264 9.990 1.985 1.00 89.75 92 PRO A CA 1
ATOM 718 C C . PRO A 1 92 ? -17.868 10.677 0.761 1.00 89.75 92 PRO A C 1
ATOM 720 O O . PRO A 1 92 ? -17.138 11.105 -0.134 1.00 89.75 92 PRO A O 1
ATOM 723 N N . ASP A 1 93 ? -19.190 10.826 0.760 1.00 89.69 93 ASP A N 1
ATOM 724 C CA . ASP A 1 93 ? -19.908 11.616 -0.242 1.00 89.69 93 ASP A CA 1
ATOM 725 C C . ASP A 1 93 ? -19.746 13.114 0.070 1.00 89.69 93 ASP A C 1
ATOM 727 O O . ASP A 1 93 ? -20.637 13.771 0.606 1.00 89.69 93 ASP A O 1
ATOM 731 N N . SER A 1 94 ? -18.532 13.625 -0.145 1.00 90.69 94 SER A N 1
ATOM 732 C CA . SER A 1 94 ? -18.190 15.039 -0.005 1.00 90.69 94 SER A CA 1
ATOM 733 C C . SER A 1 94 ? -17.425 15.526 -1.229 1.00 90.69 94 SER A C 1
ATOM 735 O O . SER A 1 94 ? -16.693 14.763 -1.863 1.00 90.69 94 SER A O 1
ATOM 737 N N . GLU A 1 95 ? -17.570 16.813 -1.548 1.00 88.44 95 GLU A N 1
ATOM 738 C CA . GLU A 1 95 ? -16.922 17.425 -2.712 1.00 88.44 95 GLU A CA 1
ATOM 739 C C . GLU A 1 95 ? -15.397 17.227 -2.686 1.00 88.44 95 GLU A C 1
ATOM 741 O O . GLU A 1 95 ? -14.807 16.770 -3.665 1.00 88.44 95 GLU A O 1
ATOM 746 N N . ASP A 1 96 ? -14.768 17.487 -1.538 1.00 90.56 96 ASP A N 1
ATOM 747 C CA . ASP A 1 96 ? -13.315 17.386 -1.375 1.00 90.56 96 ASP A CA 1
ATOM 748 C C . ASP A 1 96 ? -12.796 15.955 -1.559 1.00 90.56 96 ASP A C 1
ATOM 750 O O . ASP A 1 96 ? -11.834 15.725 -2.296 1.00 90.56 96 ASP A O 1
ATOM 754 N N . TRP A 1 97 ? -13.461 14.959 -0.965 1.00 92.62 97 TRP A N 1
ATOM 755 C CA . TRP A 1 97 ? -13.086 13.558 -1.168 1.00 92.62 97 TRP A CA 1
ATOM 756 C C . TRP A 1 97 ? -13.401 13.077 -2.587 1.00 92.62 97 TRP A C 1
ATOM 758 O O . TRP A 1 97 ? -12.677 12.227 -3.106 1.00 92.62 97 TRP A O 1
ATOM 768 N N . GLY A 1 98 ? -14.409 13.652 -3.250 1.00 92.00 98 GLY A N 1
ATOM 769 C CA . GLY A 1 98 ? -14.674 13.444 -4.673 1.00 92.00 98 GLY A CA 1
ATOM 770 C C . GLY A 1 98 ? -13.517 13.913 -5.563 1.00 92.00 98 GLY A C 1
ATOM 771 O O . GLY A 1 98 ? -13.123 13.195 -6.490 1.00 92.00 98 GLY A O 1
ATOM 772 N N . LYS A 1 99 ? -12.912 15.067 -5.246 1.00 91.81 99 LYS A N 1
ATOM 773 C CA . LYS A 1 99 ? -11.713 15.582 -5.933 1.00 91.81 99 LYS A CA 1
ATOM 774 C C . LYS A 1 99 ? -10.508 14.668 -5.717 1.00 91.81 99 LYS A C 1
ATOM 776 O O . LYS A 1 99 ? -9.877 14.266 -6.693 1.00 91.81 99 LYS A O 1
ATOM 781 N N . VAL A 1 100 ? -10.240 14.263 -4.471 1.00 92.12 100 VAL A N 1
ATOM 782 C CA . VAL A 1 100 ? -9.145 13.323 -4.152 1.00 92.12 100 VAL A CA 1
ATOM 783 C C . VAL A 1 100 ? -9.335 11.991 -4.873 1.00 92.12 100 VAL A C 1
ATOM 785 O O . VAL A 1 100 ? -8.402 11.490 -5.497 1.00 92.12 100 VAL A O 1
ATOM 788 N N . LYS A 1 101 ? -10.551 11.434 -4.845 1.00 93.56 101 LYS A N 1
ATOM 789 C CA . LYS A 1 101 ? -10.887 10.198 -5.555 1.00 93.56 101 LYS A CA 1
ATOM 790 C C . LYS A 1 101 ? -10.566 10.331 -7.045 1.00 93.56 101 LYS A C 1
ATOM 792 O O . LYS A 1 101 ? -9.845 9.503 -7.589 1.00 93.56 101 LYS A O 1
ATOM 797 N N . THR A 1 102 ? -11.060 11.387 -7.687 1.00 92.94 102 THR A N 1
ATOM 798 C CA . THR A 1 102 ? -10.839 11.636 -9.120 1.00 92.94 102 THR A CA 1
ATOM 799 C C . THR A 1 102 ? -9.352 11.757 -9.450 1.00 92.94 102 THR A C 1
ATOM 801 O O . THR A 1 102 ? -8.876 11.106 -10.377 1.00 92.94 102 THR A O 1
ATOM 804 N N . TYR A 1 103 ? -8.603 12.528 -8.658 1.00 92.00 103 TYR A N 1
ATOM 805 C CA . TYR A 1 103 ? -7.158 12.678 -8.817 1.00 92.00 103 TYR A CA 1
ATOM 806 C C . TYR A 1 103 ? -6.419 11.335 -8.731 1.00 92.00 103 TYR A C 1
ATOM 808 O O . TYR A 1 103 ? -5.601 11.031 -9.600 1.00 92.00 103 TYR A O 1
ATOM 816 N N . VAL A 1 104 ? -6.738 10.512 -7.727 1.00 93.94 104 VAL A N 1
ATOM 817 C CA . VAL A 1 104 ? -6.107 9.200 -7.534 1.00 93.94 104 VAL A CA 1
ATOM 818 C C . VAL A 1 104 ? -6.367 8.279 -8.725 1.00 93.94 104 VAL A C 1
ATOM 820 O O . VAL A 1 104 ? -5.418 7.727 -9.278 1.00 93.94 104 VAL A O 1
ATOM 823 N N . TYR A 1 105 ? -7.623 8.127 -9.156 1.00 95.38 105 TYR A N 1
ATOM 824 C CA . TYR A 1 105 ? -7.943 7.224 -10.268 1.00 95.38 105 TYR A CA 1
ATOM 825 C C . TYR A 1 105 ? -7.343 7.701 -11.594 1.00 95.38 105 TYR A C 1
ATOM 827 O O . TYR A 1 105 ? -6.750 6.892 -12.305 1.00 95.38 105 TYR A O 1
ATOM 835 N N . ASN A 1 106 ? -7.405 9.003 -11.888 1.00 95.38 106 ASN A N 1
ATOM 836 C CA . ASN A 1 106 ? -6.803 9.554 -13.103 1.00 95.38 106 ASN A CA 1
ATOM 837 C C . ASN A 1 106 ? -5.280 9.366 -13.120 1.00 95.38 106 ASN A C 1
ATOM 839 O O . ASN A 1 106 ? -4.716 9.018 -14.154 1.00 95.38 106 ASN A O 1
ATOM 843 N N . SER A 1 107 ? -4.616 9.557 -11.977 1.00 95.06 107 SER A N 1
ATOM 844 C CA . SER A 1 107 ? -3.166 9.373 -11.862 1.00 95.06 107 SER A CA 1
ATOM 845 C C . SER A 1 107 ? -2.768 7.902 -12.013 1.00 95.06 107 SER A C 1
ATOM 847 O O . SER A 1 107 ? -1.837 7.596 -12.752 1.00 95.06 107 SER A O 1
ATOM 849 N N . LEU A 1 108 ? -3.504 6.969 -11.392 1.00 95.62 108 LEU A N 1
ATOM 850 C CA . LEU A 1 108 ? -3.280 5.529 -11.575 1.00 95.62 108 LEU A CA 1
ATOM 851 C C . LEU A 1 108 ? -3.451 5.107 -13.043 1.00 95.62 108 LEU A C 1
ATOM 853 O O . LEU A 1 108 ? -2.619 4.364 -13.563 1.00 95.62 108 LEU A O 1
ATOM 857 N N . AS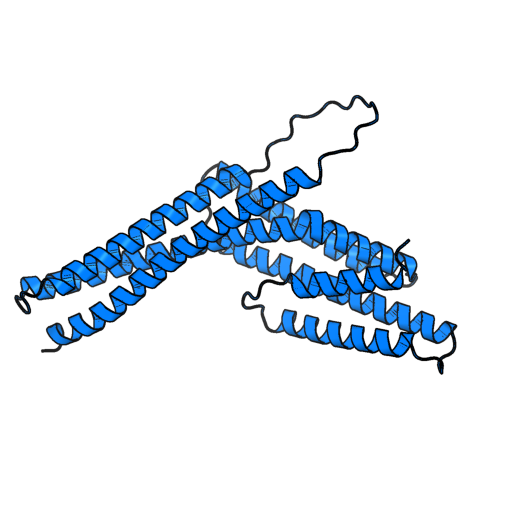P A 1 109 ? -4.487 5.598 -13.728 1.00 96.50 109 ASP A N 1
ATOM 858 C CA . ASP A 1 109 ? -4.710 5.305 -15.149 1.00 96.50 109 ASP A CA 1
ATOM 859 C C . ASP A 1 109 ? -3.604 5.912 -16.039 1.00 96.50 109 ASP A C 1
ATOM 861 O O . ASP A 1 109 ? -3.127 5.258 -16.975 1.00 96.50 109 ASP A O 1
ATOM 865 N N . ALA A 1 110 ? -3.135 7.123 -15.722 1.00 96.88 110 ALA A N 1
ATOM 866 C CA . ALA A 1 110 ? -2.026 7.765 -16.425 1.00 96.88 110 ALA A CA 1
ATOM 867 C C . ALA A 1 110 ? -0.711 6.984 -16.260 1.00 96.88 110 ALA A C 1
ATOM 869 O O . ALA A 1 110 ? -0.037 6.698 -17.250 1.00 96.88 110 ALA A O 1
ATOM 870 N N . TYR A 1 111 ? -0.363 6.564 -15.039 1.00 95.94 111 TYR A N 1
ATOM 871 C CA . TYR A 1 111 ? 0.846 5.770 -14.797 1.00 95.94 111 TYR A CA 1
ATOM 872 C C . TYR A 1 111 ? 0.754 4.362 -15.393 1.00 95.94 111 TYR A C 1
ATOM 874 O O . TYR A 1 111 ? 1.734 3.860 -15.944 1.00 95.94 111 TYR A O 1
ATOM 882 N N . GLY A 1 112 ? -0.430 3.742 -15.375 1.00 95.19 112 GLY A N 1
ATOM 883 C CA . GLY A 1 112 ? -0.670 2.491 -16.096 1.00 95.19 112 GLY A CA 1
ATOM 884 C C . GLY A 1 112 ? -0.448 2.638 -17.607 1.00 95.19 112 GLY A C 1
ATOM 885 O O . GLY A 1 112 ? 0.155 1.767 -18.236 1.00 95.19 112 GLY A O 1
ATOM 886 N N . THR A 1 113 ? -0.875 3.765 -18.184 1.00 97.50 113 THR A N 1
ATOM 887 C CA . THR A 1 113 ? -0.648 4.087 -19.602 1.00 97.50 113 THR A CA 1
ATOM 888 C C . THR A 1 113 ? 0.835 4.299 -19.899 1.00 97.50 113 THR A C 1
ATOM 890 O O . THR A 1 113 ? 1.349 3.687 -20.832 1.00 97.50 113 THR A O 1
ATOM 893 N N . PHE A 1 114 ? 1.545 5.058 -19.061 1.00 97.62 114 PHE A N 1
ATOM 894 C CA . PHE A 1 114 ? 2.991 5.271 -19.184 1.00 97.62 114 PHE A CA 1
ATOM 895 C C . PHE A 1 114 ? 3.781 3.952 -19.241 1.00 97.62 114 PHE A C 1
ATOM 897 O O . PHE A 1 114 ? 4.606 3.748 -20.135 1.00 97.62 114 PHE A O 1
ATOM 904 N N . TYR A 1 115 ? 3.503 3.015 -18.328 1.00 96.19 115 TYR A N 1
ATOM 905 C CA . TYR A 1 115 ? 4.170 1.710 -18.326 1.00 96.19 115 TYR A CA 1
ATOM 906 C C . TYR A 1 115 ? 3.809 0.863 -19.550 1.00 96.19 115 TYR A C 1
ATOM 908 O O . TYR A 1 115 ? 4.674 0.195 -20.121 1.00 96.19 115 TYR A O 1
ATOM 916 N N . LYS A 1 116 ? 2.554 0.924 -20.007 1.00 96.75 116 LYS A N 1
ATOM 917 C CA . LYS A 1 116 ? 2.113 0.244 -21.231 1.00 96.75 116 LYS A CA 1
ATOM 918 C C . LYS A 1 116 ? 2.834 0.777 -22.474 1.00 96.75 116 LYS A C 1
ATOM 920 O O . LYS A 1 116 ? 3.277 -0.016 -23.300 1.00 96.75 116 LYS A O 1
ATOM 925 N N . GLU A 1 117 ? 2.963 2.091 -22.612 1.00 96.94 117 GLU A N 1
ATOM 926 C CA . GLU A 1 117 ? 3.667 2.723 -23.734 1.00 96.94 117 GLU A CA 1
ATOM 927 C C . GLU A 1 117 ? 5.168 2.423 -23.693 1.00 96.94 117 GLU A C 1
ATOM 929 O O . GLU A 1 117 ? 5.745 2.028 -24.705 1.00 96.94 117 GLU A O 1
ATOM 934 N N . SER A 1 118 ? 5.779 2.479 -22.506 1.00 96.12 118 SER A N 1
ATOM 935 C CA . SER A 1 118 ? 7.182 2.095 -22.298 1.00 96.12 118 SER A CA 1
ATOM 936 C C . SER A 1 118 ? 7.453 0.647 -22.723 1.00 96.12 118 SER A C 1
ATOM 938 O O . SER A 1 118 ? 8.482 0.354 -23.337 1.00 96.12 118 SER A O 1
ATOM 940 N N . ARG A 1 119 ? 6.512 -0.269 -22.443 1.00 96.44 119 ARG A N 1
ATOM 941 C CA . ARG A 1 119 ? 6.588 -1.668 -22.886 1.00 96.44 119 ARG A CA 1
ATOM 942 C C . ARG A 1 119 ? 6.576 -1.777 -24.407 1.00 96.44 119 ARG A C 1
ATOM 944 O O . ARG A 1 119 ? 7.434 -2.454 -24.963 1.00 96.44 119 ARG A O 1
ATOM 951 N N . ILE A 1 120 ? 5.627 -1.107 -25.065 1.00 96.12 120 ILE A N 1
ATOM 952 C CA . ILE A 1 120 ? 5.493 -1.115 -26.530 1.00 96.12 120 ILE A CA 1
ATOM 953 C C . ILE A 1 120 ? 6.792 -0.629 -27.181 1.00 96.12 120 ILE A C 1
ATOM 955 O O . ILE A 1 120 ? 7.301 -1.282 -28.090 1.00 96.12 120 ILE A O 1
ATOM 959 N N . SER A 1 121 ? 7.363 0.464 -26.670 1.00 94.12 121 SER A N 1
ATOM 960 C CA . SER A 1 121 ? 8.642 0.997 -27.144 1.00 94.12 121 SER A CA 1
ATOM 961 C C . SER A 1 121 ? 9.782 -0.012 -26.982 1.00 94.12 121 SER A C 1
ATOM 963 O O . SER A 1 121 ? 10.560 -0.208 -27.911 1.00 94.12 121 SER A O 1
ATOM 965 N N . LEU A 1 122 ? 9.861 -0.717 -25.846 1.00 93.75 122 LEU A N 1
ATOM 966 C CA . LEU A 1 122 ? 10.875 -1.757 -25.633 1.00 93.75 122 LEU A CA 1
ATOM 967 C C . LEU A 1 122 ? 10.694 -2.977 -26.528 1.00 93.75 122 LEU A C 1
ATOM 969 O O . LEU A 1 122 ? 11.685 -3.600 -26.908 1.00 93.75 122 LEU A O 1
ATOM 973 N N . GLU A 1 123 ? 9.459 -3.360 -26.838 1.00 94.19 123 GLU A N 1
ATOM 974 C CA . GLU A 1 123 ? 9.148 -4.547 -27.635 1.00 94.19 123 GLU A CA 1
ATOM 975 C C . GLU A 1 123 ? 9.456 -4.373 -29.130 1.00 94.19 123 GLU A C 1
ATOM 977 O O . GLU A 1 123 ? 9.559 -5.385 -29.826 1.00 94.19 123 GLU A O 1
ATOM 982 N N . ALA A 1 124 ? 9.735 -3.148 -29.596 1.00 92.44 124 ALA A N 1
ATOM 983 C CA . ALA A 1 124 ? 10.171 -2.863 -30.964 1.00 92.44 124 ALA A CA 1
ATOM 984 C C . ALA A 1 124 ? 11.314 -3.790 -31.430 1.00 92.44 124 ALA A C 1
ATOM 986 O O . ALA A 1 124 ? 12.242 -4.123 -30.678 1.00 92.44 124 ALA A O 1
ATOM 987 N N . SER A 1 125 ? 11.219 -4.255 -32.680 1.00 82.06 125 SER A N 1
ATOM 988 C CA . SER A 1 125 ? 12.107 -5.279 -33.250 1.00 82.06 125 SER A CA 1
ATOM 989 C C . SER A 1 125 ? 13.532 -4.791 -33.512 1.00 82.06 125 SER A C 1
ATOM 991 O O . SER A 1 125 ? 14.457 -5.597 -33.541 1.00 82.06 125 SER A O 1
ATOM 993 N N . ASP A 1 126 ? 13.705 -3.489 -33.706 1.00 90.31 126 ASP A N 1
ATOM 994 C CA . ASP A 1 126 ? 14.943 -2.807 -34.083 1.00 90.31 126 ASP A CA 1
ATOM 995 C C . ASP A 1 126 ? 15.542 -1.967 -32.946 1.00 90.31 126 ASP A C 1
ATOM 997 O O . ASP A 1 126 ? 16.476 -1.200 -33.173 1.00 90.31 126 ASP A O 1
ATOM 1001 N N . ILE A 1 127 ? 15.054 -2.150 -31.714 1.00 92.31 127 ILE A N 1
ATOM 1002 C CA . ILE A 1 127 ? 15.511 -1.373 -30.565 1.00 92.31 127 ILE A CA 1
ATOM 1003 C C . ILE A 1 127 ? 17.010 -1.550 -30.295 1.00 92.31 127 ILE A C 1
ATOM 1005 O O . ILE A 1 127 ? 17.550 -2.657 -30.208 1.00 92.31 127 ILE A O 1
ATOM 1009 N N . THR A 1 128 ? 17.683 -0.426 -30.106 1.00 91.19 128 THR A N 1
ATOM 1010 C CA . THR A 1 128 ? 19.107 -0.338 -29.815 1.00 91.19 128 THR A CA 1
ATOM 1011 C C . THR A 1 128 ? 19.388 -0.326 -28.315 1.00 91.19 128 THR A C 1
ATOM 1013 O O . THR A 1 128 ? 18.536 -0.048 -27.469 1.00 91.19 128 THR A O 1
ATOM 1016 N N . LEU A 1 129 ? 20.648 -0.578 -27.957 1.00 86.56 129 LEU A N 1
ATOM 1017 C CA . LEU A 1 129 ? 21.097 -0.521 -26.566 1.00 86.56 129 LEU A CA 1
ATOM 1018 C C . LEU A 1 129 ? 20.954 0.880 -25.946 1.00 86.56 129 LEU A C 1
ATOM 1020 O O . LEU A 1 129 ? 20.782 0.995 -24.731 1.00 86.56 129 LEU A O 1
ATOM 1024 N N . GLU A 1 130 ? 21.069 1.930 -26.760 1.00 88.88 130 GLU A N 1
ATOM 1025 C CA . GLU A 1 130 ? 20.898 3.309 -26.301 1.00 88.88 130 GLU A CA 1
ATOM 1026 C C . GLU A 1 130 ? 19.435 3.593 -25.961 1.00 88.88 130 GLU A C 1
ATOM 1028 O O . GLU A 1 130 ? 19.151 4.130 -24.896 1.00 88.88 130 GLU A O 1
ATOM 1033 N N . GLU A 1 131 ? 18.506 3.145 -26.804 1.00 92.19 131 GLU A N 1
ATOM 1034 C CA . GLU A 1 131 ? 17.066 3.320 -26.585 1.00 92.19 131 GLU A CA 1
ATOM 1035 C C . GLU A 1 131 ? 16.576 2.544 -25.362 1.00 92.19 131 GLU A C 1
ATOM 1037 O O . GLU A 1 131 ? 15.860 3.104 -24.534 1.00 92.19 131 GLU A O 1
ATOM 1042 N N . VAL A 1 132 ? 17.036 1.299 -25.163 1.00 92.88 132 VAL A N 1
ATOM 1043 C CA . VAL A 1 132 ? 16.735 0.542 -23.931 1.00 92.88 132 VAL A CA 1
ATOM 1044 C C . VAL A 1 132 ? 17.195 1.310 -22.688 1.00 92.88 132 VAL A C 1
ATOM 1046 O O . VAL A 1 132 ? 16.504 1.306 -21.669 1.00 92.88 132 VAL A O 1
ATOM 1049 N N . ARG A 1 133 ? 18.355 1.981 -22.752 1.00 87.50 133 ARG A N 1
ATOM 1050 C CA . ARG A 1 133 ? 18.849 2.802 -21.640 1.00 87.50 133 ARG A CA 1
ATOM 1051 C C . ARG A 1 133 ? 18.000 4.051 -21.441 1.00 87.50 133 ARG A C 1
ATOM 1053 O O . ARG A 1 133 ? 17.682 4.349 -20.295 1.00 87.50 133 ARG A O 1
ATOM 1060 N N . GLY A 1 134 ? 17.662 4.755 -22.518 1.00 89.88 134 GLY A N 1
ATOM 1061 C CA . GLY A 1 134 ? 16.828 5.953 -22.461 1.00 89.88 134 GLY A CA 1
ATOM 1062 C C . GLY A 1 134 ? 15.486 5.667 -21.790 1.00 89.88 134 GLY A C 1
ATOM 1063 O O . GLY A 1 134 ? 15.136 6.338 -20.826 1.00 89.88 134 GLY A O 1
ATOM 1064 N N . ILE A 1 135 ? 14.809 4.591 -22.206 1.00 92.19 135 ILE A N 1
ATOM 1065 C CA . ILE A 1 135 ? 13.532 4.168 -21.611 1.00 92.19 135 ILE A CA 1
ATOM 1066 C C . ILE A 1 135 ? 13.706 3.806 -20.130 1.00 92.19 135 ILE A C 1
ATOM 1068 O O . ILE A 1 135 ? 12.913 4.223 -19.291 1.00 92.19 135 ILE A O 1
ATOM 1072 N N . ALA A 1 136 ? 14.758 3.061 -19.775 1.00 89.25 136 ALA A N 1
ATOM 1073 C CA . ALA A 1 136 ? 15.012 2.718 -18.376 1.00 89.25 136 ALA A CA 1
ATOM 1074 C C . ALA A 1 136 ? 15.233 3.969 -17.501 1.00 89.25 136 ALA A C 1
ATOM 1076 O O . ALA A 1 136 ? 14.711 4.036 -16.392 1.00 89.25 136 ALA A O 1
ATOM 1077 N N . GLN A 1 137 ? 15.965 4.967 -18.004 1.00 90.19 137 GLN A N 1
ATOM 1078 C CA . GLN A 1 137 ? 16.210 6.233 -17.301 1.00 90.19 137 GLN A CA 1
ATOM 1079 C C . GLN A 1 137 ? 14.952 7.093 -17.171 1.00 90.19 137 GLN A C 1
ATOM 1081 O O . GLN A 1 137 ? 14.761 7.761 -16.156 1.00 90.19 137 GLN A O 1
ATOM 1086 N N . GLU A 1 138 ? 14.085 7.087 -18.179 1.00 92.25 138 GLU A N 1
ATOM 1087 C CA . GLU A 1 138 ? 12.794 7.768 -18.104 1.00 92.25 138 GLU A CA 1
ATOM 1088 C C . GLU A 1 138 ? 11.899 7.129 -17.036 1.00 92.25 138 GLU A C 1
ATOM 1090 O O . GLU A 1 138 ? 11.324 7.837 -16.208 1.00 92.25 138 GLU A O 1
ATOM 1095 N N . ILE A 1 139 ? 11.856 5.792 -16.990 1.00 91.62 139 ILE A N 1
ATOM 1096 C CA . ILE A 1 139 ? 11.151 5.039 -15.947 1.00 91.62 139 ILE A CA 1
ATOM 1097 C C . ILE A 1 139 ? 11.702 5.376 -14.560 1.00 91.62 139 ILE A C 1
ATOM 1099 O O . ILE A 1 139 ? 10.910 5.639 -13.661 1.00 91.62 139 ILE A O 1
ATOM 1103 N N . GLU A 1 140 ? 13.029 5.384 -14.383 1.00 86.31 140 GLU A N 1
ATOM 1104 C CA . GLU A 1 140 ? 13.698 5.792 -13.134 1.00 86.31 140 GLU A CA 1
ATOM 1105 C C . GLU A 1 140 ? 13.231 7.167 -12.682 1.00 86.31 140 GLU A C 1
ATOM 1107 O O . GLU A 1 140 ? 12.689 7.322 -11.592 1.00 86.31 140 GLU A O 1
ATOM 1112 N N . THR A 1 141 ? 13.403 8.144 -13.569 1.00 89.31 141 THR A N 1
ATOM 1113 C CA . THR A 1 141 ? 13.154 9.549 -13.276 1.00 89.31 141 THR A CA 1
ATOM 1114 C C . THR A 1 141 ? 11.703 9.742 -12.877 1.00 89.31 141 THR A C 1
ATOM 1116 O O . THR A 1 141 ? 11.425 10.266 -11.804 1.00 89.31 141 THR A O 1
ATOM 1119 N N . LYS A 1 142 ? 10.770 9.247 -13.701 1.00 91.12 142 LYS A N 1
ATOM 1120 C CA . LYS A 1 142 ? 9.338 9.391 -13.443 1.00 91.12 142 LYS A CA 1
ATOM 1121 C C . LYS A 1 142 ? 8.908 8.633 -12.190 1.00 91.12 142 LYS A C 1
ATOM 1123 O O . LYS A 1 142 ? 8.038 9.100 -11.454 1.00 91.12 142 LYS A O 1
ATOM 1128 N N . LYS A 1 143 ? 9.524 7.477 -11.919 1.00 88.25 143 LYS A N 1
ATOM 1129 C CA . LYS A 1 143 ? 9.254 6.711 -10.706 1.00 88.25 143 LYS A CA 1
ATOM 1130 C C . LYS A 1 143 ? 9.637 7.499 -9.458 1.00 88.25 143 LYS A C 1
ATOM 1132 O O . LYS A 1 143 ? 8.798 7.667 -8.580 1.00 88.25 143 LYS A O 1
ATOM 1137 N N . GLU A 1 144 ? 10.864 8.001 -9.406 1.00 85.75 144 GLU A N 1
ATOM 1138 C CA . GLU A 1 144 ? 11.386 8.725 -8.248 1.00 85.75 144 GLU A CA 1
ATOM 1139 C C . GLU A 1 144 ? 10.685 10.071 -8.031 1.00 85.75 144 GLU A C 1
ATOM 1141 O O . GLU A 1 144 ? 10.379 10.425 -6.893 1.00 85.75 144 GLU A O 1
ATOM 1146 N N . SER A 1 145 ? 10.410 10.820 -9.104 1.00 85.81 145 SER A N 1
ATOM 1147 C CA . SER A 1 145 ? 9.875 12.180 -8.988 1.00 85.81 145 SER A CA 1
ATOM 1148 C C . SER A 1 145 ? 8.355 12.249 -8.859 1.00 85.81 145 SER A C 1
ATOM 1150 O O . SER A 1 145 ? 7.846 13.209 -8.287 1.00 85.81 145 SER A O 1
ATOM 1152 N N . GLU A 1 146 ? 7.617 11.280 -9.409 1.00 88.94 146 GLU A N 1
ATOM 1153 C CA . GLU A 1 146 ? 6.152 11.351 -9.512 1.00 88.94 146 GLU A CA 1
ATOM 1154 C C . GLU A 1 146 ? 5.452 10.117 -8.926 1.00 88.94 146 GLU A C 1
ATOM 1156 O O . GLU A 1 146 ? 4.583 10.249 -8.059 1.00 88.94 146 GLU A O 1
ATOM 1161 N N . ILE A 1 147 ? 5.812 8.914 -9.388 1.00 87.69 147 ILE A N 1
ATOM 1162 C CA . ILE A 1 147 ? 5.016 7.700 -9.137 1.00 87.69 147 ILE A CA 1
ATOM 1163 C C . ILE A 1 147 ? 5.166 7.214 -7.695 1.00 87.69 147 ILE A C 1
ATOM 1165 O O . ILE A 1 147 ? 4.153 7.002 -7.033 1.00 87.69 147 ILE A O 1
ATOM 1169 N N . ASP A 1 148 ? 6.388 7.054 -7.181 1.00 85.69 148 ASP A N 1
ATOM 1170 C CA . ASP A 1 148 ? 6.619 6.568 -5.813 1.00 85.69 148 ASP A CA 1
ATOM 1171 C C . ASP A 1 148 ? 6.015 7.517 -4.759 1.00 85.69 148 ASP A C 1
ATOM 1173 O O . ASP A 1 148 ? 5.268 7.041 -3.892 1.00 85.69 148 ASP A O 1
ATOM 1177 N N . PRO A 1 149 ? 6.215 8.852 -4.846 1.00 85.25 149 PRO A N 1
ATOM 1178 C CA . PRO A 1 149 ? 5.522 9.796 -3.972 1.00 85.25 149 PRO A CA 1
ATOM 1179 C C . PRO A 1 149 ? 3.996 9.670 -4.059 1.00 85.25 149 PRO A C 1
ATOM 1181 O O . PRO A 1 149 ? 3.309 9.641 -3.036 1.00 85.25 149 PRO A O 1
ATOM 1184 N N . PHE A 1 150 ? 3.441 9.546 -5.267 1.00 89.19 150 PHE A N 1
ATOM 1185 C CA . PHE A 1 150 ? 2.002 9.372 -5.456 1.00 89.19 150 PHE A CA 1
ATOM 1186 C C . PHE A 1 150 ? 1.477 8.062 -4.844 1.00 89.19 150 PHE A C 1
ATOM 1188 O O . PHE A 1 150 ? 0.434 8.057 -4.179 1.00 89.19 150 PHE A O 1
ATOM 1195 N N . LEU A 1 151 ? 2.185 6.947 -5.038 1.00 88.31 151 LEU A N 1
ATOM 1196 C CA . LEU A 1 151 ? 1.804 5.650 -4.483 1.00 88.31 151 LEU A CA 1
ATOM 1197 C C . LEU A 1 151 ? 1.845 5.669 -2.957 1.00 88.31 151 LEU A C 1
ATOM 1199 O O . LEU A 1 151 ? 0.934 5.140 -2.323 1.00 88.31 151 LEU A O 1
ATOM 1203 N N . GLN A 1 152 ? 2.829 6.344 -2.360 1.00 86.94 152 GLN A N 1
ATOM 1204 C CA . GLN A 1 152 ? 2.876 6.571 -0.917 1.00 86.94 152 GLN A CA 1
ATOM 1205 C C . GLN A 1 152 ? 1.652 7.357 -0.421 1.00 86.94 152 GLN A C 1
ATOM 1207 O O . GLN A 1 152 ? 0.999 6.935 0.540 1.00 86.94 152 GLN A O 1
ATOM 1212 N N . LYS A 1 153 ? 1.300 8.466 -1.085 1.00 89.44 153 LYS A N 1
ATOM 1213 C CA . LYS A 1 153 ? 0.108 9.268 -0.749 1.00 89.44 153 LYS A CA 1
ATOM 1214 C C . LYS A 1 153 ? -1.164 8.415 -0.836 1.00 89.44 153 LYS A C 1
ATOM 1216 O O . LYS A 1 153 ? -1.989 8.417 0.079 1.00 89.44 153 LYS A O 1
ATOM 1221 N N . THR A 1 154 ? -1.283 7.605 -1.884 1.00 89.25 154 THR A N 1
ATOM 1222 C CA . THR A 1 154 ? -2.431 6.714 -2.110 1.00 89.25 154 THR A CA 1
ATOM 1223 C C . THR A 1 154 ? -2.514 5.588 -1.070 1.00 89.25 154 THR A C 1
ATOM 1225 O O . THR A 1 154 ? -3.589 5.317 -0.529 1.00 89.25 154 THR A O 1
ATOM 1228 N N . ALA A 1 155 ? -1.381 4.987 -0.698 1.00 89.50 155 ALA A N 1
ATOM 1229 C CA . ALA A 1 155 ? -1.307 3.973 0.354 1.00 89.50 155 ALA A CA 1
ATOM 1230 C C . ALA A 1 155 ? -1.723 4.527 1.727 1.00 89.50 155 ALA A C 1
ATOM 1232 O O . ALA A 1 155 ? -2.441 3.856 2.476 1.00 89.50 155 ALA A O 1
ATOM 1233 N N . ASN A 1 156 ? -1.328 5.765 2.048 1.00 90.50 156 ASN A N 1
ATOM 1234 C CA . ASN A 1 156 ? -1.754 6.444 3.272 1.00 90.50 156 ASN A CA 1
ATOM 1235 C C . ASN A 1 156 ? -3.283 6.597 3.316 1.00 90.50 156 ASN A C 1
ATOM 1237 O O . ASN A 1 156 ? -3.894 6.276 4.339 1.00 90.50 156 ASN A O 1
ATOM 1241 N N . ILE A 1 157 ? -3.910 7.013 2.205 1.00 91.44 157 ILE A N 1
ATOM 1242 C CA . ILE A 1 157 ? -5.376 7.108 2.091 1.00 91.44 157 ILE A CA 1
ATOM 1243 C C . ILE A 1 157 ? -6.013 5.738 2.346 1.00 91.44 157 ILE A C 1
ATOM 1245 O O . ILE A 1 157 ? -6.845 5.606 3.248 1.00 91.44 157 ILE A O 1
ATOM 1249 N N . SER A 1 158 ? -5.598 4.715 1.593 1.00 90.94 158 SER A N 1
ATOM 1250 C CA . SER A 1 158 ? -6.112 3.345 1.728 1.00 90.94 158 SER A CA 1
ATOM 1251 C C . SER A 1 158 ? -6.035 2.854 3.178 1.00 90.94 158 SER A C 1
ATOM 1253 O O . SER A 1 158 ? -7.031 2.405 3.753 1.00 90.94 158 SER A O 1
ATOM 1255 N N . THR A 1 159 ? -4.885 3.057 3.824 1.00 90.12 159 THR A N 1
ATOM 1256 C CA . THR A 1 159 ? -4.648 2.660 5.216 1.00 90.12 159 THR A CA 1
ATOM 1257 C C . THR A 1 159 ? -5.553 3.411 6.193 1.00 90.12 159 THR A C 1
ATOM 1259 O O . THR A 1 159 ? -6.196 2.787 7.039 1.00 90.12 159 THR A O 1
ATOM 1262 N N . ALA A 1 160 ? -5.660 4.738 6.081 1.00 91.75 160 ALA A N 1
ATOM 1263 C CA . ALA A 1 160 ? -6.490 5.533 6.983 1.00 91.75 160 ALA A CA 1
ATOM 1264 C C . ALA A 1 160 ? -7.975 5.150 6.891 1.00 91.75 160 ALA A C 1
ATOM 1266 O O . ALA A 1 160 ? -8.648 5.039 7.918 1.00 91.75 160 ALA A O 1
ATOM 1267 N N . PHE A 1 161 ? -8.494 4.889 5.690 1.00 92.19 161 PHE A N 1
ATOM 1268 C CA . PHE A 1 161 ? -9.867 4.405 5.524 1.00 92.19 161 PHE A CA 1
ATOM 1269 C C . PHE A 1 161 ? -10.050 2.953 5.972 1.00 92.19 161 PHE A C 1
ATOM 1271 O O . PHE A 1 161 ? -11.077 2.625 6.573 1.00 92.19 161 PHE A O 1
ATOM 1278 N N . GLY A 1 162 ? -9.047 2.099 5.762 1.00 88.50 162 GLY A N 1
ATOM 1279 C CA . GLY A 1 162 ? -9.012 0.746 6.311 1.00 88.50 162 GLY A CA 1
ATOM 1280 C C . GLY A 1 162 ? -9.147 0.749 7.835 1.00 88.50 162 GLY A C 1
ATOM 1281 O O . GLY A 1 162 ? -10.005 0.053 8.380 1.00 88.50 162 GLY A O 1
ATOM 1282 N N . ILE A 1 163 ? -8.389 1.609 8.522 1.00 89.81 163 ILE A N 1
ATOM 1283 C CA . ILE A 1 163 ? -8.459 1.772 9.980 1.00 89.81 163 ILE A CA 1
ATOM 1284 C C . ILE A 1 163 ? -9.858 2.212 10.431 1.00 89.81 163 ILE A C 1
ATOM 1286 O O . ILE A 1 163 ? -10.347 1.697 11.433 1.00 89.81 163 ILE A O 1
ATOM 1290 N N . SER A 1 164 ? -10.566 3.074 9.690 1.00 92.12 164 SER A N 1
ATOM 1291 C CA . SER A 1 164 ? -11.947 3.456 10.044 1.00 92.12 164 SER A CA 1
ATOM 1292 C C . SER A 1 164 ? -12.899 2.265 10.117 1.00 92.12 164 SER A C 1
ATOM 1294 O O . SER A 1 164 ? -13.742 2.198 11.013 1.00 92.12 164 SER A O 1
ATOM 1296 N N . ASN A 1 165 ? -12.755 1.301 9.204 1.00 87.88 165 ASN A N 1
ATOM 1297 C CA . ASN A 1 165 ? -13.555 0.079 9.233 1.00 87.88 165 ASN A CA 1
ATOM 1298 C C . ASN A 1 165 ? -13.227 -0.774 10.465 1.00 87.88 165 ASN A C 1
ATOM 1300 O O . ASN A 1 165 ? -14.128 -1.367 11.062 1.00 87.88 165 ASN A O 1
ATOM 1304 N N . ILE A 1 166 ? -11.957 -0.816 10.874 1.00 90.56 166 ILE A N 1
ATOM 1305 C CA . ILE A 1 166 ? -11.530 -1.546 12.073 1.00 90.56 166 ILE A CA 1
ATOM 1306 C C . ILE A 1 166 ? -12.026 -0.836 13.343 1.00 90.56 166 ILE A C 1
ATOM 1308 O O . ILE A 1 166 ? -12.566 -1.510 14.220 1.00 90.56 166 ILE A O 1
ATOM 1312 N N . ILE A 1 167 ? -11.937 0.500 13.418 1.00 91.81 167 ILE A N 1
ATOM 1313 C CA . ILE A 1 167 ? -12.508 1.318 14.504 1.00 91.81 167 ILE A CA 1
ATOM 1314 C C . ILE A 1 167 ? -14.005 1.033 14.647 1.00 91.81 167 ILE A C 1
ATOM 1316 O O . ILE A 1 167 ? -14.477 0.779 15.752 1.00 91.81 167 ILE A O 1
ATOM 1320 N N . LYS A 1 168 ? -14.755 1.020 13.535 1.00 92.06 168 LYS A N 1
ATOM 1321 C CA . LYS A 1 168 ? -16.192 0.715 13.550 1.00 92.06 168 LYS A CA 1
ATOM 1322 C C . LYS A 1 168 ? -16.470 -0.657 14.172 1.00 92.06 168 LYS A C 1
ATOM 1324 O O . LYS A 1 168 ? -17.307 -0.766 15.062 1.00 92.06 168 LYS A O 1
ATOM 1329 N N . ARG A 1 169 ? -15.735 -1.693 13.753 1.00 89.75 169 ARG A N 1
ATOM 1330 C CA . ARG A 1 169 ? -15.864 -3.048 14.322 1.00 89.75 169 ARG A CA 1
ATOM 1331 C C . ARG A 1 169 ? -15.474 -3.098 15.801 1.00 89.75 169 ARG A C 1
ATOM 1333 O O . ARG A 1 169 ? -16.108 -3.815 16.572 1.00 89.75 169 ARG A O 1
ATOM 1340 N N . ALA A 1 170 ? -14.451 -2.346 16.204 1.00 91.25 170 ALA A N 1
ATOM 1341 C CA . ALA A 1 170 ? -14.042 -2.247 17.601 1.00 91.25 170 ALA A CA 1
ATOM 1342 C C . ALA A 1 170 ? -15.136 -1.592 18.461 1.00 91.25 170 ALA A C 1
ATOM 1344 O O . ALA A 1 170 ? -15.429 -2.091 19.545 1.00 91.25 170 ALA A O 1
ATOM 1345 N N . ASP A 1 171 ? -15.803 -0.544 17.965 1.00 93.06 171 ASP A N 1
ATOM 1346 C CA . ASP A 1 171 ? -16.926 0.089 18.667 1.00 93.06 171 ASP A CA 1
ATOM 1347 C C . ASP A 1 171 ? -18.154 -0.838 18.746 1.00 93.06 171 ASP A C 1
ATOM 1349 O O . ASP A 1 171 ? -18.767 -0.978 19.802 1.00 93.06 171 ASP A O 1
ATOM 1353 N N . GLU A 1 172 ? -18.467 -1.579 17.679 1.00 92.88 172 GLU A N 1
ATOM 1354 C CA . GLU A 1 172 ? -19.497 -2.631 17.714 1.00 92.88 172 GLU A CA 1
ATOM 1355 C C . GLU A 1 172 ? -19.173 -3.716 18.758 1.00 92.88 172 GLU A C 1
ATOM 1357 O O . GLU A 1 172 ? -20.057 -4.177 19.488 1.00 92.88 172 GLU A O 1
ATOM 1362 N N . ARG A 1 173 ? -17.901 -4.125 18.866 1.00 89.62 173 ARG A N 1
ATOM 1363 C CA . ARG A 1 173 ? -17.446 -5.076 19.890 1.00 89.62 173 ARG A CA 1
ATOM 1364 C C . ARG A 1 173 ? -17.553 -4.483 21.292 1.00 89.62 173 ARG A C 1
ATOM 1366 O O . ARG A 1 173 ? -18.006 -5.195 22.188 1.00 89.62 173 ARG A O 1
ATOM 1373 N N . ARG A 1 174 ? -17.204 -3.206 21.472 1.00 92.75 174 ARG A N 1
ATOM 1374 C CA . ARG A 1 174 ? -17.329 -2.478 22.742 1.00 92.75 174 ARG A CA 1
ATOM 1375 C C . ARG A 1 174 ? -18.746 -2.580 23.296 1.00 92.75 174 ARG A C 1
ATOM 1377 O O . ARG A 1 174 ? -18.909 -2.905 24.465 1.00 92.75 174 ARG A O 1
ATOM 1384 N N . TRP A 1 175 ? -19.769 -2.383 22.464 1.00 91.94 175 TRP A N 1
ATOM 1385 C CA . TRP A 1 175 ? -21.164 -2.494 22.903 1.00 91.94 175 TRP A CA 1
ATOM 1386 C C . TRP A 1 175 ? -21.543 -3.898 23.381 1.00 91.94 175 TRP A C 1
ATOM 1388 O O . TRP A 1 175 ? -22.247 -4.027 24.379 1.00 91.94 175 TRP A O 1
ATOM 1398 N N . LYS A 1 176 ? -21.040 -4.949 22.723 1.00 89.50 176 LYS A N 1
ATOM 1399 C CA . LYS A 1 176 ? -21.265 -6.338 23.162 1.00 89.50 176 LYS A CA 1
ATOM 1400 C C . LYS A 1 176 ? -20.588 -6.622 24.501 1.00 89.50 176 LYS A C 1
ATOM 1402 O O . LYS A 1 176 ? -21.209 -7.186 25.389 1.00 89.50 176 LYS A O 1
ATOM 1407 N N . VAL A 1 177 ? -19.338 -6.185 24.658 1.00 88.38 177 VAL A N 1
ATOM 1408 C CA . VAL A 1 177 ? -18.608 -6.339 25.924 1.00 88.38 177 VAL A CA 1
ATOM 1409 C C . VAL A 1 177 ? -19.311 -5.571 27.044 1.00 88.38 177 VAL A C 1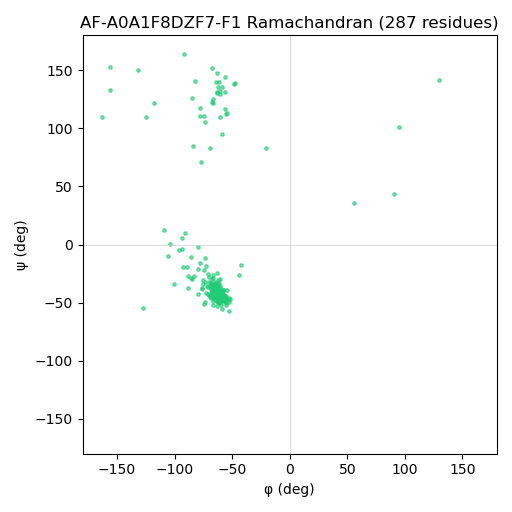
ATOM 1411 O O . VAL A 1 177 ? -19.455 -6.103 28.136 1.00 88.38 177 VAL A O 1
ATOM 1414 N N . LEU A 1 178 ? -19.807 -4.358 26.782 1.00 90.44 178 LEU A N 1
ATOM 1415 C CA . LEU A 1 178 ? -20.565 -3.586 27.769 1.00 90.44 178 LEU A CA 1
ATOM 1416 C C . LEU A 1 178 ? -21.814 -4.331 28.256 1.00 90.44 178 LEU A C 1
ATOM 1418 O O . LEU A 1 178 ? -22.108 -4.307 29.449 1.00 90.44 178 LEU A O 1
ATOM 1422 N N . ASP A 1 179 ? -22.544 -4.977 27.347 1.00 90.50 179 ASP A N 1
ATOM 1423 C CA . ASP A 1 179 ? -23.722 -5.776 27.693 1.00 90.50 179 ASP A CA 1
ATOM 1424 C C . ASP A 1 179 ? -23.358 -6.923 28.648 1.00 90.50 179 ASP A C 1
ATOM 1426 O O . ASP A 1 179 ? -23.984 -7.082 29.697 1.00 90.50 179 ASP A O 1
ATOM 1430 N N . ASP A 1 180 ? -22.285 -7.660 28.355 1.00 88.50 180 ASP A N 1
ATOM 1431 C CA . ASP A 1 180 ? -21.815 -8.754 29.211 1.00 88.50 180 ASP A CA 1
ATOM 1432 C C . ASP A 1 180 ? -21.320 -8.255 30.579 1.00 88.50 180 ASP A C 1
ATOM 1434 O O . ASP A 1 180 ? -21.677 -8.817 31.617 1.00 88.50 180 ASP A O 1
ATOM 1438 N N . VAL A 1 181 ? -20.576 -7.145 30.602 1.00 89.12 181 VAL A N 1
ATOM 1439 C CA . VAL A 1 181 ? -20.142 -6.484 31.842 1.00 89.12 181 VAL A CA 1
ATOM 1440 C C . VAL A 1 181 ? -21.354 -6.079 32.690 1.00 89.12 181 VAL A C 1
ATOM 1442 O O . VAL A 1 181 ? -21.387 -6.327 33.896 1.00 89.12 181 VAL A O 1
ATOM 1445 N N . ASN A 1 182 ? -22.384 -5.494 32.075 1.00 90.31 182 ASN A N 1
ATOM 1446 C CA . ASN A 1 182 ? -23.600 -5.093 32.779 1.00 90.31 182 ASN A CA 1
ATOM 1447 C C . ASN A 1 182 ? -24.373 -6.291 33.341 1.00 90.31 182 ASN A C 1
ATOM 1449 O O . ASN A 1 182 ? -24.892 -6.189 34.455 1.00 90.31 182 ASN A O 1
ATOM 1453 N N . LYS A 1 183 ? -24.442 -7.423 32.624 1.00 90.06 183 LYS A N 1
ATOM 1454 C CA . LYS A 1 183 ? -25.065 -8.656 33.140 1.00 90.06 183 LYS A CA 1
ATOM 1455 C C . LYS A 1 183 ? -24.375 -9.136 34.411 1.00 90.06 183 LYS A C 1
ATOM 1457 O O . LYS A 1 183 ? -25.066 -9.366 35.400 1.00 90.06 183 LYS A O 1
ATOM 1462 N N . ILE A 1 184 ? -23.043 -9.204 34.406 1.00 89.19 184 ILE A N 1
ATOM 1463 C CA . ILE A 1 184 ? -22.236 -9.641 35.556 1.00 89.19 184 ILE A CA 1
ATOM 1464 C C . ILE A 1 184 ? -22.552 -8.810 36.805 1.00 89.19 184 ILE A C 1
ATOM 1466 O O . ILE A 1 184 ? -22.867 -9.367 37.858 1.00 89.19 184 ILE A O 1
ATOM 1470 N N . TYR A 1 185 ? -22.534 -7.478 36.688 1.00 88.56 185 TYR A N 1
ATOM 1471 C CA . TYR A 1 185 ? -22.826 -6.602 37.827 1.00 88.56 185 TYR A CA 1
ATOM 1472 C C . TYR A 1 185 ? -24.305 -6.629 38.234 1.00 88.56 185 TYR A C 1
ATOM 1474 O O . TYR A 1 185 ? -24.615 -6.597 39.423 1.00 88.56 185 TYR A O 1
ATOM 1482 N N . THR A 1 186 ? -25.235 -6.722 37.279 1.00 90.06 186 THR A N 1
ATOM 1483 C CA . THR A 1 186 ? -26.679 -6.773 37.580 1.00 90.06 186 THR A CA 1
ATOM 1484 C C . THR A 1 186 ? -27.054 -8.064 38.307 1.00 90.06 186 THR A C 1
ATOM 1486 O O . THR A 1 186 ? -27.864 -8.042 39.233 1.00 90.06 186 THR A O 1
ATOM 1489 N N . GLN A 1 187 ? -26.434 -9.182 37.928 1.00 90.19 187 GLN A N 1
ATOM 1490 C CA . GLN A 1 187 ? -26.596 -10.482 38.580 1.00 90.19 187 GLN A CA 1
ATOM 1491 C C . GLN A 1 187 ? -25.772 -10.609 39.871 1.00 90.19 187 GLN A C 1
ATOM 1493 O O . GLN A 1 187 ? -25.888 -11.619 40.560 1.00 90.19 187 GLN A O 1
ATOM 1498 N N . LYS A 1 188 ? -24.987 -9.580 40.230 1.00 88.56 188 LYS A N 1
ATOM 1499 C CA . LYS A 1 188 ? -24.113 -9.547 41.414 1.00 88.56 188 LYS A CA 1
ATOM 1500 C C . LYS A 1 188 ? -23.118 -10.712 41.456 1.00 88.56 188 LYS A C 1
ATOM 1502 O O . LYS A 1 188 ? -22.805 -11.220 42.528 1.00 88.56 188 LYS A O 1
ATOM 1507 N N . LEU A 1 189 ? -22.620 -11.127 40.288 1.00 87.06 189 LEU A N 1
ATOM 1508 C CA . LEU A 1 189 ? -21.615 -12.193 40.178 1.00 87.06 189 LEU A CA 1
ATOM 1509 C C . LEU A 1 189 ? -20.228 -11.729 40.650 1.00 87.06 189 LEU A C 1
ATOM 1511 O O . LEU A 1 189 ? -19.371 -12.548 40.966 1.00 87.06 189 LEU A O 1
ATOM 1515 N N . THR A 1 190 ? -20.002 -10.414 40.715 1.00 83.12 190 THR A N 1
ATOM 1516 C CA . THR A 1 190 ? -18.807 -9.812 41.311 1.00 83.12 190 THR A CA 1
ATOM 1517 C C . THR A 1 190 ? -19.080 -8.378 41.761 1.00 83.12 190 THR A C 1
ATOM 1519 O O . THR A 1 190 ? -19.895 -7.677 41.159 1.00 83.12 190 THR A O 1
ATOM 1522 N N . ASP A 1 191 ? -18.338 -7.931 42.774 1.00 77.31 191 ASP A N 1
ATOM 1523 C CA . ASP A 1 191 ? -18.228 -6.522 43.177 1.00 77.31 191 ASP A CA 1
ATOM 1524 C C . ASP A 1 191 ? -16.891 -5.898 42.718 1.00 77.31 191 ASP A C 1
ATOM 1526 O O . ASP A 1 191 ? -16.622 -4.721 42.977 1.00 77.31 191 ASP A O 1
ATOM 1530 N N . ASN A 1 192 ? -16.036 -6.674 42.032 1.00 75.69 192 ASN A N 1
ATOM 1531 C CA . ASN A 1 192 ? -14.732 -6.213 41.566 1.00 75.69 192 ASN A CA 1
ATOM 1532 C C . ASN A 1 192 ? -14.893 -5.126 40.485 1.00 75.69 192 ASN A C 1
ATOM 1534 O O . ASN A 1 192 ? -15.552 -5.343 39.469 1.00 75.69 192 ASN A O 1
ATOM 1538 N N . ARG A 1 193 ? -14.268 -3.959 40.684 1.00 82.12 193 ARG A N 1
ATOM 1539 C CA . ARG A 1 193 ? -14.290 -2.821 39.751 1.00 82.12 193 ARG A CA 1
ATOM 1540 C C . ARG A 1 193 ? -13.362 -2.977 38.545 1.00 82.12 193 ARG A C 1
ATOM 1542 O O . ARG A 1 193 ? -13.580 -2.281 37.554 1.00 82.12 193 ARG A O 1
ATOM 1549 N N . ASP A 1 194 ? -12.410 -3.907 38.590 1.00 85.75 194 ASP A N 1
ATOM 1550 C CA . ASP A 1 194 ? -11.384 -4.106 37.560 1.00 85.75 194 ASP A CA 1
ATOM 1551 C C . ASP A 1 194 ? -11.992 -4.303 36.166 1.00 85.75 194 ASP A C 1
ATOM 1553 O O . ASP A 1 194 ? -11.517 -3.737 35.183 1.00 85.75 194 ASP A O 1
ATOM 1557 N N . LEU A 1 195 ? -13.105 -5.041 36.070 1.00 87.56 195 LEU A N 1
ATOM 1558 C CA . LEU A 1 195 ? -13.770 -5.300 34.793 1.00 87.56 195 LEU A CA 1
ATOM 1559 C C . LEU A 1 195 ? -14.318 -4.010 34.157 1.00 87.56 195 LEU A C 1
ATOM 1561 O O . LEU A 1 195 ? -14.229 -3.819 32.942 1.00 87.56 195 LEU A O 1
ATOM 1565 N N . ARG A 1 196 ? -14.851 -3.092 34.969 1.00 89.19 196 ARG A N 1
ATOM 1566 C CA . ARG A 1 196 ? -15.351 -1.799 34.490 1.00 89.19 196 ARG A CA 1
ATOM 1567 C C . ARG A 1 196 ? -14.222 -0.826 34.164 1.00 89.19 196 ARG A C 1
ATOM 1569 O O . ARG A 1 196 ? -14.353 -0.050 33.221 1.00 89.19 196 ARG A O 1
ATOM 1576 N N . GLU A 1 197 ? -13.115 -0.879 34.897 1.00 91.88 197 GLU A N 1
ATOM 1577 C CA . GLU A 1 197 ? -11.916 -0.102 34.571 1.00 91.88 197 GLU A CA 1
ATOM 1578 C C . GLU A 1 197 ? -11.295 -0.552 33.246 1.00 91.88 197 GLU A C 1
ATOM 1580 O O . GLU A 1 197 ? -11.013 0.287 32.391 1.00 91.88 197 GLU A O 1
ATOM 1585 N N . SER A 1 198 ? -11.152 -1.861 33.030 1.00 92.56 198 SER A N 1
ATOM 1586 C CA . SER A 1 198 ? -10.690 -2.423 31.756 1.00 92.56 198 SER A CA 1
ATOM 1587 C C . SER A 1 198 ? -11.623 -2.052 30.605 1.00 92.56 198 SER A C 1
ATOM 1589 O O . SER A 1 198 ? -11.154 -1.624 29.551 1.00 92.56 198 SER A O 1
ATOM 1591 N N . PHE A 1 199 ? -12.944 -2.105 30.819 1.00 93.56 199 PHE A N 1
ATOM 1592 C CA . PHE A 1 199 ? -13.907 -1.631 29.824 1.00 93.56 199 PHE A CA 1
ATOM 1593 C C . PHE A 1 199 ? -13.657 -0.170 29.425 1.00 93.56 199 PHE A C 1
ATOM 1595 O O . PHE A 1 199 ? -13.601 0.145 28.235 1.00 93.56 199 PHE A O 1
ATOM 1602 N N . ASN A 1 200 ? -13.495 0.717 30.412 1.00 94.56 200 ASN A N 1
ATOM 1603 C CA . ASN A 1 200 ? -13.258 2.136 30.162 1.00 94.56 200 ASN A CA 1
ATOM 1604 C C . ASN A 1 200 ? -11.934 2.358 29.415 1.00 94.56 200 ASN A C 1
ATOM 1606 O O . ASN A 1 200 ? -11.929 3.071 28.419 1.00 94.56 200 ASN A O 1
ATOM 1610 N N . LYS A 1 201 ? -10.850 1.666 29.797 1.00 96.06 201 LYS A N 1
ATOM 1611 C CA . LYS A 1 201 ? -9.560 1.737 29.084 1.00 96.06 201 LYS A CA 1
ATOM 1612 C C . LYS A 1 201 ? -9.685 1.337 27.611 1.00 96.06 201 LYS A C 1
ATOM 1614 O O . LYS A 1 201 ? -9.118 1.997 26.744 1.00 96.06 201 LYS A O 1
ATOM 1619 N N . ALA A 1 202 ? -10.439 0.278 27.308 1.00 95.00 202 ALA A N 1
ATOM 1620 C CA . ALA A 1 202 ? -10.685 -0.125 25.924 1.00 95.00 202 ALA A CA 1
ATOM 1621 C C . ALA A 1 202 ? -11.523 0.914 25.159 1.00 95.00 202 ALA A C 1
ATOM 1623 O O . ALA A 1 202 ? -11.269 1.171 23.982 1.00 95.00 202 ALA A O 1
ATOM 1624 N N . ALA A 1 203 ? -12.514 1.522 25.817 1.00 95.81 203 ALA A N 1
ATOM 1625 C CA . ALA A 1 203 ? -13.332 2.580 25.231 1.00 95.81 203 ALA A CA 1
ATOM 1626 C C . ALA A 1 203 ? -12.508 3.838 24.911 1.00 95.81 203 ALA A C 1
ATOM 1628 O O . ALA A 1 203 ? -12.647 4.388 23.816 1.00 95.81 203 ALA A O 1
ATOM 1629 N N . ASP A 1 204 ? -11.631 4.248 25.828 1.00 97.56 204 ASP A N 1
ATOM 1630 C CA . ASP A 1 204 ? -10.739 5.396 25.657 1.00 97.56 204 ASP A CA 1
ATOM 1631 C C . ASP A 1 204 ? -9.770 5.161 24.494 1.00 97.56 204 ASP A C 1
ATOM 1633 O O . ASP A 1 204 ? -9.685 5.994 23.593 1.00 97.56 204 ASP A O 1
ATOM 1637 N N . ALA A 1 205 ? -9.155 3.976 24.414 1.00 96.88 205 ALA A N 1
ATOM 1638 C CA . ALA A 1 205 ? -8.280 3.614 23.300 1.00 96.88 205 ALA A CA 1
ATOM 1639 C C . ALA A 1 205 ? -9.009 3.655 21.936 1.00 96.88 205 ALA A C 1
ATOM 1641 O O . ALA A 1 205 ? -8.478 4.172 20.953 1.00 96.88 205 ALA A O 1
ATOM 1642 N N . ILE A 1 206 ? -10.264 3.192 21.849 1.00 97.31 206 ILE A N 1
ATOM 1643 C CA . ILE A 1 206 ? -11.068 3.322 20.614 1.00 97.31 206 ILE A CA 1
ATOM 1644 C C . ILE A 1 206 ? -11.329 4.798 20.269 1.00 97.31 206 ILE A C 1
ATOM 1646 O O . ILE A 1 206 ? -11.300 5.176 19.093 1.00 97.31 206 ILE A O 1
ATOM 1650 N N . SER A 1 207 ? -11.585 5.637 21.274 1.00 97.56 207 SER A N 1
ATOM 1651 C CA . SER A 1 207 ? -11.818 7.075 21.096 1.00 97.56 207 SER A CA 1
ATOM 1652 C C . SER A 1 207 ? -10.566 7.807 20.594 1.00 97.56 207 SER A C 1
ATOM 1654 O O . SER A 1 207 ? -10.637 8.595 19.644 1.00 97.56 207 SER A O 1
ATOM 1656 N N . GLU A 1 208 ? -9.403 7.501 21.170 1.00 97.81 208 GLU A N 1
ATOM 1657 C CA . GLU A 1 208 ? -8.103 8.030 20.746 1.00 97.81 208 GLU A CA 1
ATOM 1658 C C . GLU A 1 208 ? -7.777 7.598 19.314 1.00 97.81 208 GLU A C 1
ATOM 1660 O O . GLU A 1 208 ? -7.466 8.440 18.465 1.00 97.81 208 GLU A O 1
ATOM 1665 N N . ALA A 1 209 ? -7.972 6.313 18.995 1.00 96.56 209 ALA A N 1
ATOM 1666 C CA . ALA A 1 209 ? -7.811 5.803 17.639 1.00 96.56 209 ALA A CA 1
ATOM 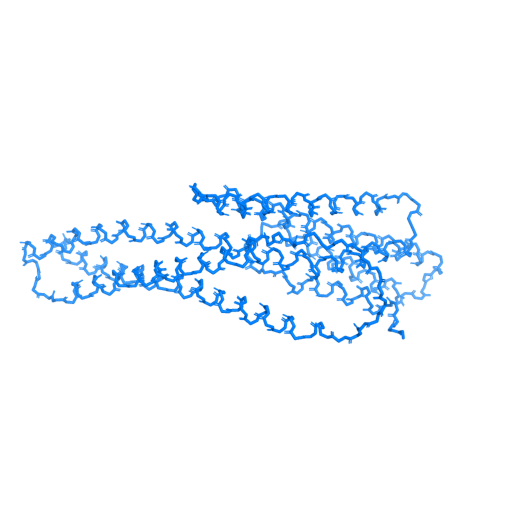1667 C C . ALA A 1 209 ? -8.676 6.561 16.626 1.00 96.56 209 ALA A C 1
ATOM 1669 O O . ALA A 1 209 ? -8.186 6.950 15.563 1.00 96.56 209 ALA A O 1
ATOM 1670 N N . LYS A 1 210 ? -9.952 6.799 16.957 1.00 97.69 210 LYS A N 1
ATOM 1671 C CA . LYS A 1 210 ? -10.887 7.559 16.118 1.00 97.69 210 LYS A CA 1
ATOM 1672 C C . LYS A 1 210 ? -10.429 9.001 15.916 1.00 97.69 210 LYS A C 1
ATOM 1674 O O . LYS A 1 210 ? -10.486 9.502 14.796 1.00 97.69 210 LYS A O 1
ATOM 1679 N N . THR A 1 211 ? -9.956 9.649 16.975 1.00 98.00 211 THR A N 1
ATOM 1680 C CA . THR A 1 211 ? -9.460 11.030 16.926 1.00 98.00 211 THR A CA 1
ATOM 1681 C C . THR A 1 211 ? -8.250 11.147 16.002 1.00 98.00 211 THR A C 1
ATOM 1683 O O . THR A 1 211 ? -8.255 11.965 15.082 1.00 98.00 211 THR A O 1
ATOM 1686 N N . LEU A 1 212 ? -7.254 10.274 16.172 1.00 97.56 212 LEU A N 1
ATOM 1687 C CA . LEU A 1 212 ? -6.054 10.242 15.332 1.00 97.56 212 LEU A CA 1
ATOM 1688 C C . LEU A 1 212 ? -6.377 9.899 13.871 1.00 97.56 212 LEU A C 1
ATOM 1690 O O . LEU A 1 212 ? -5.831 10.515 12.958 1.00 97.56 212 LEU A O 1
ATOM 1694 N N . ASN A 1 213 ? -7.304 8.964 13.633 1.00 96.38 213 ASN A N 1
ATOM 1695 C CA . ASN A 1 213 ? -7.733 8.602 12.282 1.00 96.38 213 ASN A CA 1
ATOM 1696 C C . ASN A 1 213 ? -8.455 9.748 11.5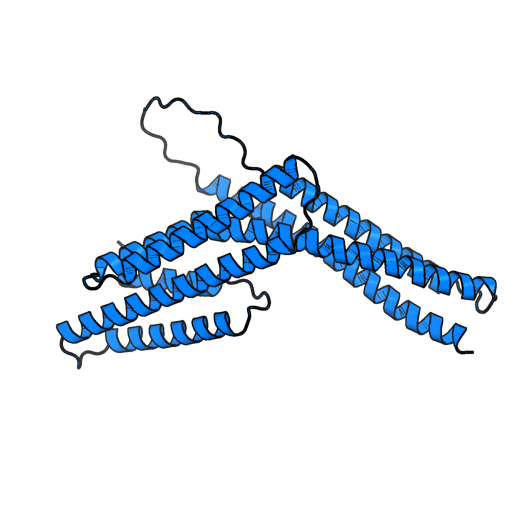62 1.00 96.38 213 ASN A C 1
ATOM 1698 O O . ASN A 1 213 ? -8.275 9.942 10.364 1.00 96.38 213 ASN A O 1
ATOM 1702 N N . ASN A 1 214 ? -9.273 10.514 12.281 1.00 96.12 214 ASN A N 1
ATOM 1703 C CA . ASN A 1 214 ? -9.922 11.691 11.713 1.00 96.12 214 ASN A CA 1
ATOM 1704 C C . ASN A 1 214 ? -8.900 12.794 11.419 1.00 96.12 214 ASN A C 1
ATOM 1706 O O . ASN A 1 214 ? -8.930 13.368 10.333 1.00 96.12 214 ASN A O 1
ATOM 1710 N N . LYS A 1 215 ? -7.955 13.028 12.338 1.00 96.31 215 LYS A N 1
ATOM 1711 C CA . LYS A 1 215 ? -6.869 13.995 12.144 1.00 96.31 215 LYS A CA 1
ATOM 1712 C C . LYS A 1 215 ? -6.018 13.654 10.918 1.00 96.31 215 LYS A C 1
ATOM 1714 O O . LYS A 1 215 ? -5.708 14.540 10.130 1.00 96.31 215 LYS A O 1
ATOM 1719 N N . SER A 1 216 ? -5.662 12.382 10.714 1.00 95.50 216 SER A N 1
ATOM 1720 C CA . SER A 1 216 ? -4.872 11.987 9.540 1.00 95.50 216 SER A CA 1
ATOM 1721 C C . SER A 1 216 ? -5.615 12.265 8.233 1.00 95.50 216 SER A C 1
ATOM 1723 O O . SER A 1 216 ? -5.024 12.788 7.296 1.00 95.50 216 SER A O 1
ATOM 1725 N N . LYS A 1 217 ? -6.923 12.002 8.182 1.00 94.62 217 LYS A N 1
ATOM 1726 C CA . LYS A 1 217 ? -7.769 12.305 7.019 1.00 94.62 217 LYS A CA 1
ATOM 1727 C C . LYS A 1 217 ? -7.890 13.798 6.730 1.00 94.62 217 LYS A C 1
ATOM 1729 O O . LYS A 1 217 ? -7.877 14.186 5.567 1.00 94.62 217 LYS A O 1
ATOM 1734 N N . GLU A 1 218 ? -7.996 14.624 7.763 1.00 93.06 218 GLU A N 1
ATOM 1735 C CA . GLU A 1 218 ? -8.005 16.082 7.622 1.00 93.06 218 GLU A CA 1
ATOM 1736 C C . GLU A 1 218 ? -6.676 16.591 7.043 1.00 93.06 218 GLU A C 1
ATOM 1738 O O . GLU A 1 218 ? -6.667 17.353 6.078 1.00 93.06 218 GLU A O 1
ATOM 1743 N N . ILE A 1 219 ? -5.548 16.090 7.561 1.00 91.94 219 ILE A N 1
ATOM 1744 C CA . ILE A 1 219 ? -4.215 16.391 7.020 1.00 91.94 219 ILE A CA 1
ATOM 1745 C C . ILE A 1 219 ? -4.122 15.972 5.546 1.00 91.94 219 ILE A C 1
ATOM 1747 O O . ILE A 1 219 ? -3.629 16.740 4.721 1.00 91.94 219 ILE A O 1
ATOM 1751 N N . MET A 1 220 ? -4.623 14.784 5.194 1.00 92.06 220 MET A N 1
ATOM 1752 C CA . MET A 1 220 ? -4.631 14.305 3.807 1.00 92.06 220 MET A CA 1
ATOM 1753 C C . MET A 1 220 ? -5.435 15.214 2.883 1.00 92.06 220 MET A C 1
ATOM 1755 O O . MET A 1 220 ? -4.951 15.524 1.802 1.00 92.06 220 MET A O 1
ATOM 1759 N N . LEU A 1 221 ? -6.628 15.667 3.281 1.00 90.50 221 LEU A N 1
ATOM 1760 C CA . LEU A 1 221 ? -7.416 16.596 2.462 1.00 90.50 221 LEU A CA 1
ATOM 1761 C C . LEU A 1 221 ? -6.639 17.885 2.177 1.00 90.50 221 LEU A C 1
ATOM 1763 O O . LEU A 1 221 ? -6.553 18.313 1.030 1.00 90.50 221 LEU A O 1
ATOM 1767 N N . ASN A 1 222 ? -5.994 18.453 3.195 1.00 86.12 222 ASN A N 1
ATOM 1768 C CA . ASN A 1 222 ? -5.227 19.690 3.045 1.00 86.12 222 ASN A CA 1
ATOM 1769 C C . ASN A 1 222 ? -3.984 19.537 2.151 1.00 86.12 222 ASN A C 1
ATOM 1771 O O . ASN A 1 222 ? -3.524 20.519 1.563 1.00 86.12 222 ASN A O 1
ATOM 1775 N N . ARG A 1 223 ? -3.425 18.323 2.062 1.00 85.56 223 ARG A N 1
ATOM 1776 C CA . ARG A 1 223 ? -2.174 18.044 1.338 1.00 85.56 223 ARG A CA 1
ATOM 1777 C C . ARG A 1 223 ? -2.368 17.429 -0.045 1.00 85.56 223 ARG A C 1
ATOM 1779 O O . ARG A 1 223 ? -1.541 17.661 -0.920 1.00 85.56 223 ARG A O 1
ATOM 1786 N N . TYR A 1 224 ? -3.387 16.594 -0.230 1.00 83.62 224 TYR A N 1
ATOM 1787 C CA . TYR A 1 224 ? -3.514 15.716 -1.401 1.00 83.62 224 TYR A CA 1
ATOM 1788 C C . TYR A 1 224 ? -4.561 16.184 -2.407 1.00 83.62 224 TYR A C 1
ATOM 1790 O O . TYR A 1 224 ? -4.617 15.637 -3.507 1.00 83.62 224 TYR A O 1
ATOM 1798 N N . ILE A 1 225 ? -5.382 17.182 -2.070 1.00 76.19 225 ILE A N 1
ATOM 1799 C CA . ILE A 1 225 ? -6.171 17.880 -3.085 1.00 76.19 225 ILE A CA 1
ATOM 1800 C C . ILE A 1 225 ? -5.178 18.629 -3.982 1.00 76.19 225 ILE A C 1
ATOM 1802 O O . ILE A 1 225 ? -4.416 19.452 -3.463 1.00 76.19 225 ILE A O 1
ATOM 1806 N N . PRO A 1 226 ? -5.163 18.373 -5.304 1.00 67.38 226 PRO A N 1
ATOM 1807 C CA . PRO A 1 226 ? -4.372 19.174 -6.223 1.00 67.38 226 PRO A CA 1
ATOM 1808 C C . PRO A 1 226 ? -4.798 20.629 -6.064 1.00 67.38 226 PRO A C 1
ATOM 1810 O O . PRO A 1 226 ? -5.960 20.970 -6.292 1.00 67.38 226 PRO A O 1
ATOM 1813 N N . LYS A 1 227 ? -3.879 21.484 -5.614 1.00 67.06 227 LYS A N 1
ATOM 1814 C CA . LYS A 1 227 ? -4.117 22.923 -5.632 1.00 67.06 227 LYS A CA 1
ATOM 1815 C C . LYS A 1 227 ? -4.149 23.311 -7.103 1.00 67.06 227 LYS A C 1
ATOM 1817 O O . LYS A 1 227 ? -3.204 22.997 -7.822 1.00 67.06 227 LYS A O 1
ATOM 1822 N N . GLU A 1 228 ? -5.242 23.919 -7.556 1.00 51.19 228 GLU A N 1
ATOM 1823 C CA . GLU A 1 228 ? -5.262 24.538 -8.879 1.00 51.19 228 GLU A CA 1
ATOM 1824 C C . GLU A 1 228 ? -4.103 25.534 -8.910 1.00 51.19 228 GLU A C 1
ATOM 1826 O O . GLU A 1 228 ? -4.094 26.504 -8.145 1.00 51.19 228 GLU A O 1
ATOM 1831 N N . GLU A 1 229 ? -3.079 25.255 -9.718 1.00 41.84 229 GLU A N 1
ATOM 1832 C CA . GLU A 1 229 ? -2.058 26.259 -9.963 1.00 41.84 229 GLU A CA 1
ATOM 1833 C C . GLU A 1 229 ? -2.761 27.460 -10.605 1.00 41.84 229 GLU A C 1
ATOM 1835 O O . GLU A 1 229 ? -3.526 27.282 -11.564 1.00 41.84 229 GLU A O 1
ATOM 1840 N N . PRO A 1 230 ? -2.563 28.685 -10.088 1.00 37.59 230 PRO A N 1
ATOM 1841 C CA . PRO A 1 230 ? -3.014 29.859 -10.806 1.00 37.59 230 PRO A CA 1
ATOM 1842 C C . PRO A 1 230 ? -2.371 29.815 -12.191 1.00 37.59 230 PRO A C 1
ATOM 1844 O O . PRO A 1 230 ? -1.173 29.582 -12.316 1.00 37.59 230 PRO A O 1
ATOM 1847 N N . ILE A 1 231 ? -3.185 30.004 -13.227 1.00 34.66 231 ILE A N 1
ATOM 1848 C CA . ILE A 1 231 ? -2.748 30.005 -14.621 1.00 34.66 231 ILE A CA 1
ATOM 1849 C C . ILE A 1 231 ? -1.696 31.113 -14.776 1.00 34.66 231 ILE A C 1
ATOM 1851 O O . ILE A 1 231 ? -2.041 32.283 -14.954 1.00 34.66 231 ILE A O 1
ATOM 1855 N N . GLU A 1 232 ? -0.413 30.771 -14.676 1.00 37.16 232 GLU A N 1
ATOM 1856 C CA . GLU A 1 232 ? 0.662 31.712 -14.950 1.00 37.16 232 GLU A CA 1
ATOM 1857 C C . GLU A 1 232 ? 0.736 31.927 -16.460 1.00 37.16 232 GLU A C 1
ATOM 1859 O O . GLU A 1 232 ? 1.185 31.085 -17.240 1.00 37.16 232 GLU A O 1
ATOM 1864 N N . VAL A 1 233 ? 0.250 33.094 -16.881 1.00 36.00 233 VAL A N 1
ATOM 1865 C CA . VAL A 1 233 ? 0.445 33.608 -18.231 1.00 36.00 233 VAL A CA 1
ATOM 1866 C C . VAL A 1 233 ? 1.949 33.760 -18.454 1.00 36.00 233 VAL A C 1
ATOM 1868 O O . VAL A 1 233 ? 2.610 34.614 -17.864 1.00 36.00 233 VAL A O 1
ATOM 1871 N N . THR A 1 234 ? 2.484 32.899 -19.312 1.00 35.38 234 THR A N 1
ATOM 1872 C CA . THR A 1 234 ? 3.896 32.814 -19.666 1.00 35.38 234 THR A CA 1
ATOM 1873 C C . THR A 1 234 ? 4.426 34.163 -20.149 1.00 35.38 234 THR A C 1
ATOM 1875 O O . THR A 1 234 ? 4.090 34.622 -21.240 1.00 35.38 234 THR A O 1
ATOM 1878 N N . THR A 1 235 ? 5.328 34.767 -19.377 1.00 30.47 235 THR A N 1
ATOM 1879 C CA . THR A 1 235 ? 6.274 35.756 -19.907 1.00 30.47 235 THR A CA 1
ATOM 1880 C C . THR A 1 235 ? 7.675 35.290 -19.540 1.00 30.47 235 THR A C 1
ATOM 1882 O O . THR A 1 235 ? 8.049 35.252 -18.373 1.00 30.47 235 THR A O 1
ATOM 1885 N N . ALA A 1 236 ? 8.428 34.854 -20.547 1.00 41.97 236 ALA A N 1
ATOM 1886 C CA . ALA A 1 236 ? 9.777 34.335 -20.386 1.00 41.97 236 ALA A CA 1
ATOM 1887 C C . ALA A 1 236 ? 10.730 35.406 -19.835 1.00 41.97 236 ALA A C 1
ATOM 1889 O O . ALA A 1 236 ? 10.815 36.491 -20.405 1.00 41.97 236 ALA A O 1
ATOM 1890 N N . THR A 1 237 ? 11.512 35.081 -18.802 1.00 28.39 237 THR A N 1
ATOM 1891 C CA . THR A 1 237 ? 12.876 35.599 -18.601 1.00 28.39 237 THR A CA 1
ATOM 1892 C C . THR A 1 237 ? 13.670 34.628 -17.723 1.00 28.39 237 THR A C 1
ATOM 1894 O O . THR A 1 237 ? 13.201 34.134 -16.705 1.00 28.39 237 THR A O 1
ATOM 1897 N N . THR A 1 238 ? 14.880 34.337 -18.185 1.00 37.84 238 THR A N 1
ATOM 1898 C CA . THR A 1 238 ? 15.857 33.374 -17.681 1.00 37.84 238 THR A CA 1
ATOM 1899 C C . THR A 1 238 ? 16.445 33.742 -16.310 1.00 37.84 238 THR A C 1
ATOM 1901 O O . THR A 1 238 ? 16.738 34.907 -16.051 1.00 37.84 238 THR A O 1
ATOM 1904 N N . THR A 1 239 ? 16.842 32.696 -15.572 1.00 34.25 239 THR A N 1
ATOM 1905 C CA . THR A 1 239 ? 17.882 32.633 -14.514 1.00 34.25 239 THR A CA 1
ATOM 1906 C C . THR A 1 239 ? 17.415 32.788 -13.063 1.00 34.25 239 THR A C 1
ATOM 1908 O O . THR A 1 239 ? 17.315 33.897 -12.556 1.00 34.25 239 THR A O 1
ATOM 1911 N N . ALA A 1 240 ? 17.302 31.658 -12.355 1.00 34.38 240 ALA A N 1
ATOM 1912 C CA . ALA A 1 240 ? 17.727 31.526 -10.959 1.00 34.38 240 ALA A CA 1
ATOM 1913 C C . ALA A 1 240 ? 17.866 30.043 -10.574 1.00 34.38 240 ALA A C 1
ATOM 1915 O O . ALA A 1 240 ? 16.895 29.305 -10.449 1.00 34.38 240 ALA A O 1
ATOM 1916 N N . THR A 1 241 ? 19.114 29.624 -10.393 1.00 38.47 241 THR A N 1
ATOM 1917 C CA . THR A 1 241 ? 19.524 28.476 -9.582 1.00 38.47 241 THR A CA 1
ATOM 1918 C C . THR A 1 241 ? 19.158 28.744 -8.118 1.00 38.47 241 THR A C 1
ATOM 1920 O O . THR A 1 241 ? 19.411 29.859 -7.661 1.00 38.47 241 THR A O 1
ATOM 1923 N N . THR A 1 242 ? 18.669 27.720 -7.400 1.00 35.03 242 THR A N 1
ATOM 1924 C CA . THR A 1 242 ? 18.608 27.503 -5.923 1.00 35.03 242 THR A CA 1
ATOM 1925 C C . THR A 1 242 ? 17.195 27.101 -5.461 1.00 35.03 242 THR A C 1
ATOM 1927 O O . THR A 1 242 ? 16.228 27.634 -5.979 1.00 35.03 242 THR A O 1
ATOM 1930 N N . THR A 1 243 ? 17.145 26.174 -4.485 1.00 35.62 243 THR A N 1
ATOM 1931 C CA . THR A 1 243 ? 16.000 25.621 -3.708 1.00 35.62 243 THR A CA 1
ATOM 1932 C C . THR A 1 243 ? 15.252 24.375 -4.216 1.00 35.62 243 THR A C 1
ATOM 1934 O O . THR A 1 243 ? 14.045 24.261 -4.061 1.00 35.62 243 THR A O 1
ATOM 1937 N N . VAL A 1 244 ? 15.967 23.344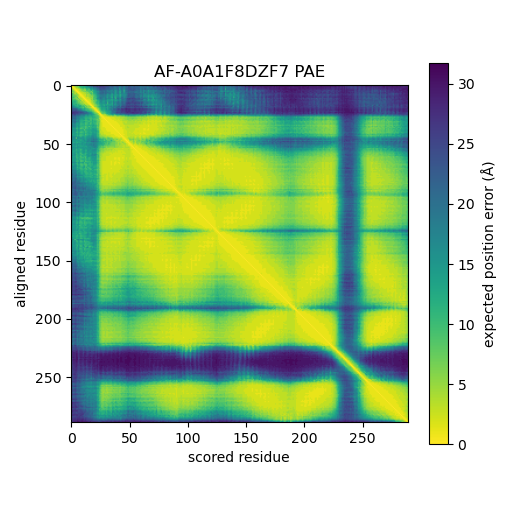 -4.686 1.00 38.91 244 VAL A N 1
ATOM 1938 C CA . VAL A 1 244 ? 15.402 21.969 -4.732 1.00 38.91 244 VAL A CA 1
ATOM 1939 C C . VAL A 1 244 ? 15.575 21.231 -3.388 1.00 38.91 244 VAL A C 1
ATOM 1941 O O . VAL A 1 244 ? 14.728 20.430 -3.017 1.00 38.91 244 VAL A O 1
ATOM 1944 N N . SER A 1 245 ? 16.616 21.527 -2.598 1.00 36.41 245 SER A N 1
ATOM 1945 C CA . SER A 1 245 ? 16.886 20.783 -1.350 1.00 36.41 245 SER A CA 1
ATOM 1946 C C . SER A 1 245 ? 15.966 21.121 -0.168 1.00 36.41 245 SER A C 1
ATOM 1948 O O . SER A 1 245 ? 15.701 20.242 0.638 1.00 36.41 245 SER A O 1
ATOM 1950 N N . GLU A 1 246 ? 15.450 22.347 -0.052 1.00 30.86 246 GLU A N 1
ATOM 1951 C CA . GLU A 1 246 ? 14.683 22.767 1.141 1.00 30.86 246 GLU A CA 1
ATOM 1952 C C . GLU A 1 246 ? 13.198 22.342 1.082 1.00 30.86 246 GLU A C 1
ATOM 1954 O O . GLU A 1 246 ? 12.570 22.072 2.106 1.00 30.86 246 GLU A O 1
ATOM 1959 N N . VAL A 1 247 ? 12.642 22.187 -0.126 1.00 36.69 247 VAL A N 1
ATOM 1960 C CA . VAL A 1 247 ? 11.257 21.720 -0.333 1.00 36.69 247 VAL A CA 1
ATOM 1961 C C . VAL A 1 247 ? 11.142 20.205 -0.108 1.00 36.69 247 VAL A C 1
ATOM 1963 O O . VAL A 1 247 ? 10.181 19.746 0.507 1.00 36.69 247 VAL A O 1
ATOM 1966 N N . ILE A 1 248 ? 12.161 19.435 -0.512 1.00 39.47 248 ILE A N 1
ATOM 1967 C CA . ILE A 1 248 ? 12.199 17.969 -0.358 1.00 39.47 248 ILE A CA 1
ATOM 1968 C C . ILE A 1 248 ? 12.338 17.549 1.117 1.00 39.47 248 ILE A C 1
ATOM 1970 O O . ILE A 1 248 ? 11.728 16.560 1.529 1.00 39.47 248 ILE A O 1
ATOM 1974 N N . ASP A 1 249 ? 13.099 18.289 1.931 1.00 40.59 249 ASP A N 1
ATOM 1975 C CA . ASP A 1 249 ? 13.264 17.976 3.361 1.00 40.59 249 ASP A CA 1
ATOM 1976 C C . ASP A 1 249 ? 11.982 18.238 4.171 1.00 40.59 249 ASP A C 1
ATOM 1978 O O . ASP A 1 249 ? 11.672 17.500 5.110 1.00 40.59 249 ASP A O 1
ATOM 1982 N N . THR A 1 250 ? 11.192 19.240 3.778 1.00 51.19 250 THR A N 1
ATOM 1983 C CA . THR A 1 250 ? 9.959 19.605 4.490 1.00 51.19 250 THR A CA 1
ATOM 1984 C C . THR A 1 250 ? 8.798 18.669 4.132 1.00 51.19 250 THR A C 1
ATOM 1986 O O . THR A 1 250 ? 8.100 18.193 5.028 1.00 51.19 250 THR A O 1
ATOM 1989 N N . GLU A 1 251 ? 8.632 18.309 2.850 1.00 53.84 251 GLU A N 1
ATOM 1990 C CA . GLU A 1 251 ? 7.584 17.369 2.408 1.00 53.84 251 GLU A CA 1
ATOM 1991 C C . GLU A 1 251 ? 7.806 15.952 2.979 1.00 53.84 251 GLU A C 1
ATOM 1993 O O . GLU A 1 251 ? 6.856 15.301 3.418 1.00 53.84 251 GLU A O 1
ATOM 1998 N N . ASN A 1 252 ? 9.064 15.501 3.090 1.00 60.00 252 ASN A N 1
ATOM 1999 C CA . ASN A 1 252 ? 9.396 14.209 3.706 1.00 60.00 252 ASN A CA 1
ATOM 2000 C C . ASN A 1 252 ? 9.140 14.169 5.223 1.00 60.00 252 ASN A C 1
ATOM 2002 O O . ASN A 1 252 ? 8.666 13.151 5.738 1.00 60.00 252 ASN A O 1
ATOM 2006 N N . ALA A 1 253 ? 9.438 15.250 5.951 1.00 62.16 253 ALA A N 1
ATOM 2007 C CA . ALA A 1 253 ? 9.181 15.334 7.391 1.00 62.16 253 ALA A CA 1
ATOM 2008 C C . ALA A 1 253 ? 7.674 15.363 7.700 1.00 62.16 253 ALA A C 1
ATOM 2010 O O . ALA A 1 253 ? 7.199 14.693 8.620 1.00 62.16 253 ALA A O 1
ATOM 2011 N N . GLU A 1 254 ? 6.911 16.086 6.885 1.00 68.56 254 GLU A N 1
ATOM 2012 C CA . GLU A 1 254 ? 5.458 16.168 6.984 1.00 68.56 254 GLU A CA 1
ATOM 2013 C C . GLU A 1 254 ? 4.769 14.823 6.708 1.00 68.56 254 GLU A C 1
ATOM 2015 O O . GLU A 1 254 ? 3.826 14.443 7.415 1.00 68.56 254 GLU A O 1
ATOM 2020 N N . ASP A 1 255 ? 5.240 14.070 5.714 1.00 75.31 255 ASP A N 1
ATOM 2021 C CA . ASP A 1 255 ? 4.740 12.725 5.424 1.00 75.31 255 ASP A CA 1
ATOM 2022 C C . ASP A 1 255 ? 5.103 11.713 6.522 1.00 75.31 255 ASP A C 1
ATOM 2024 O O . ASP A 1 255 ? 4.316 10.805 6.813 1.00 75.31 255 ASP A O 1
ATOM 2028 N N . ALA A 1 256 ? 6.259 11.872 7.175 1.00 82.81 256 ALA A N 1
ATOM 2029 C CA . ALA A 1 256 ? 6.642 11.052 8.322 1.00 82.81 256 ALA A CA 1
ATOM 2030 C C . ALA A 1 256 ? 5.707 11.272 9.524 1.00 82.81 256 ALA A C 1
ATOM 2032 O O . ALA A 1 256 ? 5.276 10.300 10.148 1.00 82.81 256 ALA A O 1
ATOM 2033 N N . GLU A 1 257 ? 5.331 12.523 9.808 1.00 87.81 257 GLU A N 1
ATOM 2034 C CA . GLU A 1 257 ? 4.353 12.842 10.855 1.00 87.81 257 GLU A CA 1
ATOM 2035 C C . GLU A 1 257 ? 2.990 12.197 10.562 1.00 87.81 257 GLU A C 1
ATOM 2037 O O . GLU A 1 257 ? 2.396 11.554 11.431 1.00 87.81 257 GLU A O 1
ATOM 2042 N N . LEU A 1 258 ? 2.507 12.303 9.319 1.00 89.56 258 LEU A N 1
ATOM 2043 C CA . LEU A 1 258 ? 1.238 11.698 8.917 1.00 89.56 258 LEU A CA 1
ATOM 2044 C C . LEU A 1 258 ? 1.256 10.172 9.088 1.00 89.56 258 LEU A C 1
ATOM 2046 O O . LEU A 1 258 ? 0.308 9.602 9.638 1.00 89.56 258 LEU A O 1
ATOM 2050 N N . LYS A 1 259 ? 2.337 9.509 8.660 1.00 88.38 259 LYS A N 1
ATOM 2051 C CA . LYS A 1 259 ? 2.521 8.061 8.847 1.00 88.38 259 LYS A CA 1
ATOM 2052 C C . LYS A 1 259 ? 2.505 7.676 10.325 1.00 88.38 259 LYS A C 1
ATOM 2054 O O . LYS A 1 259 ? 1.875 6.682 10.687 1.00 88.38 259 LYS A O 1
ATOM 2059 N N . GLU A 1 260 ? 3.148 8.462 11.180 1.00 91.06 260 GLU A N 1
ATOM 2060 C CA . GLU A 1 260 ? 3.174 8.204 12.619 1.00 91.06 260 GLU A CA 1
ATOM 2061 C C . GLU A 1 260 ? 1.782 8.373 13.256 1.00 91.06 260 GLU A C 1
ATOM 2063 O O . GLU A 1 260 ? 1.366 7.514 14.030 1.00 91.06 260 GLU A O 1
ATOM 2068 N N . ILE A 1 261 ? 0.991 9.378 12.856 1.00 92.25 261 ILE A N 1
ATOM 2069 C CA . ILE A 1 261 ? -0.405 9.535 13.316 1.00 92.25 261 ILE A CA 1
ATOM 2070 C C . ILE A 1 261 ? -1.265 8.324 12.912 1.00 92.25 261 ILE A C 1
ATOM 2072 O O . ILE A 1 261 ? -2.034 7.799 13.723 1.00 92.25 261 ILE A O 1
ATOM 2076 N N . ILE A 1 262 ? -1.138 7.856 11.665 1.00 89.69 262 ILE A N 1
ATOM 2077 C CA . ILE A 1 262 ? -1.851 6.664 11.171 1.00 89.69 262 ILE A CA 1
ATOM 2078 C C . ILE A 1 262 ? -1.456 5.429 11.991 1.00 89.69 262 ILE A C 1
ATOM 2080 O O . ILE A 1 262 ? -2.319 4.654 12.408 1.00 89.69 262 ILE A O 1
ATOM 2084 N N . LYS A 1 263 ? -0.158 5.260 12.259 1.00 92.50 263 LYS A N 1
ATOM 2085 C CA . LYS A 1 263 ? 0.375 4.147 13.046 1.00 92.50 263 LYS A CA 1
ATOM 2086 C C . LYS A 1 263 ? -0.119 4.173 14.492 1.00 92.50 263 LYS A C 1
ATOM 2088 O O . LYS A 1 263 ? -0.560 3.137 14.984 1.00 92.50 263 LYS A O 1
ATOM 2093 N N . GLN A 1 264 ? -0.109 5.330 15.153 1.00 93.62 264 GLN A N 1
ATOM 2094 C CA . GLN A 1 264 ? -0.634 5.475 16.516 1.00 93.62 264 GLN A CA 1
ATOM 2095 C C . GLN A 1 264 ? -2.126 5.142 16.577 1.00 93.62 264 GLN A C 1
ATOM 2097 O O . GLN A 1 264 ? -2.558 4.406 17.460 1.00 93.62 264 GLN A O 1
ATOM 2102 N N . SER A 1 265 ? -2.909 5.589 15.590 1.00 91.38 265 SER A N 1
ATOM 2103 C CA . SER A 1 265 ? -4.324 5.217 15.485 1.00 91.38 265 SER A CA 1
ATOM 2104 C C . SER A 1 265 ? -4.520 3.693 15.438 1.00 91.38 265 SER A C 1
ATOM 2106 O O . SER A 1 265 ? -5.369 3.151 16.149 1.00 91.38 265 SER A O 1
ATOM 2108 N N . ALA A 1 266 ? -3.705 2.985 14.650 1.00 91.25 266 ALA A N 1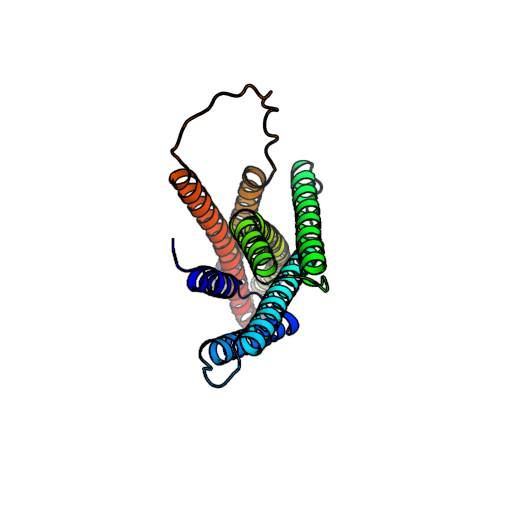
ATOM 2109 C CA . ALA A 1 266 ? -3.741 1.526 14.586 1.00 91.25 266 ALA A CA 1
ATOM 2110 C C . ALA A 1 266 ? -3.292 0.856 15.900 1.00 91.25 266 ALA A C 1
ATOM 2112 O O . ALA A 1 266 ? -3.867 -0.163 16.290 1.00 91.25 266 ALA A O 1
ATOM 2113 N N . GLU A 1 267 ? -2.302 1.421 16.597 1.00 93.56 267 GLU A N 1
ATOM 2114 C CA . GLU A 1 267 ? -1.819 0.904 17.884 1.00 93.56 267 GLU A CA 1
ATOM 2115 C C . GLU A 1 267 ? -2.895 0.979 18.970 1.00 93.56 267 GLU A C 1
ATOM 2117 O O . GLU A 1 267 ? -3.156 -0.015 19.642 1.00 93.56 267 GLU A O 1
ATOM 2122 N N . HIS A 1 268 ? -3.610 2.099 19.080 1.00 92.75 268 HIS A N 1
ATOM 2123 C CA . HIS A 1 268 ? -4.711 2.220 20.038 1.00 92.75 268 HIS A CA 1
ATOM 2124 C C . HIS A 1 268 ? -5.843 1.214 19.766 1.00 92.75 268 HIS A C 1
ATOM 2126 O O . HIS A 1 268 ? -6.448 0.675 20.694 1.00 92.75 268 HIS A O 1
ATOM 2132 N N . ILE A 1 269 ? -6.096 0.867 18.500 1.00 91.88 269 ILE A N 1
ATOM 2133 C CA . ILE A 1 269 ? -7.023 -0.225 18.171 1.00 91.88 269 ILE A CA 1
ATOM 2134 C C . ILE A 1 269 ? -6.481 -1.583 18.606 1.00 91.88 269 ILE A C 1
ATOM 2136 O O . ILE A 1 269 ? -7.232 -2.374 19.182 1.00 91.88 269 ILE A O 1
ATOM 2140 N N . ARG A 1 270 ? -5.195 -1.864 18.372 1.00 91.19 270 ARG A N 1
ATOM 2141 C CA . ARG A 1 270 ? -4.552 -3.094 18.856 1.00 91.19 270 ARG A CA 1
ATOM 2142 C C . ARG A 1 270 ? -4.669 -3.204 20.379 1.00 91.19 270 ARG A C 1
ATOM 2144 O O . ARG A 1 270 ? -5.063 -4.259 20.877 1.00 91.19 270 ARG A O 1
ATOM 2151 N N . GLN A 1 271 ? -4.418 -2.112 21.097 1.00 92.19 271 GLN A N 1
ATOM 2152 C CA . GLN A 1 271 ? -4.569 -2.028 22.547 1.00 92.19 271 GLN A CA 1
ATOM 2153 C C . GLN A 1 271 ? -6.006 -2.343 22.989 1.00 92.19 271 GLN A C 1
ATOM 2155 O O . GLN A 1 271 ? -6.203 -3.187 23.862 1.00 92.19 271 GLN A O 1
ATOM 2160 N N . ALA A 1 272 ? -7.016 -1.737 22.356 1.00 92.56 272 ALA A N 1
ATOM 2161 C CA . ALA A 1 272 ? -8.419 -2.008 22.671 1.00 92.56 272 ALA A CA 1
ATOM 2162 C C . ALA A 1 272 ? -8.788 -3.492 22.488 1.00 92.56 272 ALA A C 1
ATOM 2164 O O . ALA A 1 272 ? -9.450 -4.078 23.345 1.00 92.56 272 ALA A O 1
ATOM 2165 N N . TYR A 1 273 ? -8.324 -4.129 21.406 1.00 89.44 273 TYR A N 1
ATOM 2166 C CA . TYR A 1 273 ? -8.547 -5.562 21.185 1.00 89.44 273 TYR A CA 1
ATOM 2167 C C . TYR A 1 273 ? -7.835 -6.440 22.215 1.00 89.44 273 TYR A C 1
ATOM 2169 O O . TYR A 1 273 ? -8.432 -7.417 22.664 1.00 89.44 273 TYR A O 1
ATOM 2177 N N . SER A 1 274 ? -6.609 -6.091 22.617 1.00 91.38 274 SER A N 1
ATOM 2178 C CA . SER A 1 274 ? -5.899 -6.803 23.688 1.00 91.38 274 SER A CA 1
ATOM 2179 C C . SER A 1 274 ? -6.717 -6.796 24.980 1.00 91.38 274 SER A C 1
ATOM 2181 O O . SER A 1 274 ? -6.964 -7.849 25.564 1.00 91.38 274 SER A O 1
ATOM 2183 N N . ILE A 1 275 ? -7.242 -5.628 25.362 1.00 91.88 275 ILE A N 1
ATOM 2184 C CA . ILE A 1 275 ? -8.072 -5.484 26.562 1.00 91.88 275 ILE A CA 1
ATOM 2185 C C . ILE A 1 275 ? -9.379 -6.279 26.426 1.00 91.88 275 ILE A C 1
ATOM 2187 O O . ILE A 1 275 ? -9.787 -6.964 27.361 1.00 91.88 275 ILE A O 1
ATOM 2191 N N . PHE A 1 276 ? -10.036 -6.262 25.260 1.00 90.00 276 PHE A N 1
ATOM 2192 C CA . PHE A 1 276 ? -11.244 -7.070 25.048 1.00 90.00 276 PHE A CA 1
ATOM 2193 C C . PHE A 1 276 ? -11.001 -8.576 25.159 1.00 90.00 276 PHE A C 1
ATOM 2195 O O . PHE A 1 276 ? -11.901 -9.295 25.597 1.00 90.00 276 PHE A O 1
ATOM 2202 N N . LEU A 1 277 ? -9.828 -9.065 24.749 1.00 88.56 277 LEU A N 1
ATOM 2203 C CA . LEU A 1 277 ? -9.469 -10.475 24.896 1.00 88.56 277 LEU A CA 1
ATOM 2204 C C . LEU A 1 277 ? -9.313 -10.842 26.371 1.00 88.56 277 LEU A C 1
ATOM 2206 O O . LEU A 1 277 ? -9.945 -11.799 26.816 1.00 88.56 277 LEU A O 1
ATOM 2210 N N . GLU A 1 278 ? -8.567 -10.047 27.136 1.00 89.44 278 GLU A N 1
ATOM 2211 C CA . GLU A 1 278 ? -8.411 -10.233 28.585 1.00 89.44 278 GLU A CA 1
ATOM 2212 C C . GLU A 1 278 ? -9.768 -10.215 29.296 1.00 89.44 278 GLU A C 1
ATOM 2214 O O . GLU A 1 278 ? -10.111 -11.147 30.022 1.00 89.44 278 GLU A O 1
ATOM 2219 N N . MET A 1 279 ? -10.603 -9.218 28.990 1.00 88.56 279 MET A N 1
ATOM 2220 C CA . MET A 1 279 ? -11.955 -9.133 29.536 1.00 88.56 279 MET A CA 1
ATOM 2221 C C . MET A 1 279 ? -12.805 -10.351 29.182 1.00 88.56 279 MET A C 1
ATOM 2223 O O . MET A 1 279 ? -13.575 -10.808 30.017 1.00 88.56 279 MET A O 1
ATOM 2227 N N . SER A 1 280 ? -12.694 -10.890 27.964 1.00 85.38 280 SER A N 1
ATOM 2228 C CA . SER A 1 280 ? -13.490 -12.054 27.559 1.00 85.38 280 SER A CA 1
ATOM 2229 C C . SER A 1 280 ? -13.154 -13.315 28.357 1.00 85.38 280 SER A C 1
ATOM 2231 O O . SER A 1 280 ? -14.052 -14.109 28.629 1.00 85.38 280 SER A O 1
ATOM 2233 N N . ILE A 1 281 ? -11.893 -13.469 28.777 1.00 84.75 281 ILE A N 1
ATOM 2234 C CA . ILE A 1 281 ? -11.459 -14.557 29.660 1.00 84.75 281 ILE A CA 1
ATOM 2235 C C . ILE A 1 281 ? -12.110 -14.375 31.032 1.00 84.75 281 ILE A C 1
ATOM 2237 O O . ILE A 1 281 ? -12.810 -15.269 31.498 1.00 84.75 281 ILE A O 1
ATOM 2241 N N . THR A 1 282 ? -11.975 -13.187 31.623 1.00 84.75 282 THR A N 1
ATOM 2242 C CA . THR A 1 282 ? -12.550 -12.872 32.939 1.00 84.75 282 THR A CA 1
ATOM 2243 C C . THR A 1 282 ? -14.078 -12.973 32.959 1.00 84.75 282 THR A C 1
ATOM 2245 O O . THR A 1 282 ? -14.660 -13.510 33.892 1.00 84.75 282 THR A O 1
ATOM 2248 N N . VAL A 1 283 ? -14.764 -12.487 31.922 1.00 85.31 283 VAL A N 1
ATOM 2249 C CA . VAL A 1 283 ? -16.230 -12.580 31.796 1.00 85.31 283 VAL A CA 1
ATOM 2250 C C . VAL A 1 283 ? -16.684 -14.038 31.769 1.00 85.31 283 VAL A C 1
ATOM 2252 O O . VAL A 1 283 ? -17.672 -14.381 32.416 1.00 85.31 283 VAL A O 1
ATOM 2255 N N . LYS A 1 284 ? -15.954 -14.900 31.054 1.00 84.12 284 LYS A N 1
ATOM 2256 C CA . LYS A 1 284 ? -16.257 -16.329 30.970 1.00 84.12 284 LYS A CA 1
ATOM 2257 C C . LYS A 1 284 ? -16.144 -17.019 32.330 1.00 84.12 284 LYS A C 1
ATOM 2259 O O . LYS A 1 284 ? -16.992 -17.837 32.661 1.00 84.12 284 LYS A O 1
ATOM 2264 N N . GLU A 1 285 ? -15.156 -16.642 33.140 1.00 84.31 285 GLU A N 1
ATOM 2265 C CA . GLU A 1 285 ? -15.006 -17.160 34.508 1.00 84.31 285 GLU A CA 1
ATOM 2266 C C . GLU A 1 285 ? -16.210 -16.845 35.405 1.00 84.31 285 GLU A C 1
ATOM 2268 O O . GLU A 1 285 ? -16.494 -17.623 36.312 1.00 84.31 285 GLU A O 1
ATOM 2273 N N . TYR A 1 286 ? -16.918 -15.738 35.158 1.00 83.69 286 TYR A N 1
ATOM 2274 C CA . TYR A 1 286 ? -18.114 -15.368 35.917 1.00 83.69 286 TYR A CA 1
ATOM 2275 C C . TYR A 1 286 ? -19.407 -15.963 35.350 1.00 83.69 286 TYR A C 1
ATOM 2277 O O . TYR A 1 286 ? -20.288 -16.311 36.127 1.00 83.69 286 TYR A O 1
ATOM 2285 N N . LEU A 1 287 ? -19.551 -16.046 34.023 1.00 76.19 287 LEU A N 1
ATOM 2286 C CA . LEU A 1 287 ? -20.811 -16.440 33.374 1.00 76.19 287 LEU A CA 1
ATOM 2287 C C . LEU A 1 287 ? -20.969 -17.951 33.138 1.00 76.19 287 LEU A C 1
ATOM 2289 O O . LEU A 1 287 ? -22.098 -18.395 32.946 1.00 76.19 287 LEU A O 1
ATOM 2293 N N . ASP A 1 288 ? -19.880 -18.727 33.146 1.00 73.56 288 ASP A N 1
ATOM 2294 C CA . ASP A 1 288 ? -19.923 -20.195 33.013 1.00 73.56 288 ASP A CA 1
ATOM 2295 C C . ASP A 1 288 ? -20.020 -20.924 34.383 1.00 73.56 288 ASP A C 1
ATOM 2297 O O . ASP A 1 288 ? -19.868 -22.148 34.435 1.00 73.56 288 ASP A O 1
ATOM 2301 N N . GLN A 1 289 ? -20.254 -20.193 35.485 1.00 55.03 289 GLN A N 1
ATOM 2302 C CA . GLN A 1 289 ? -20.565 -20.735 36.825 1.00 55.03 289 GLN A CA 1
ATOM 2303 C C . GLN A 1 289 ? -22.074 -20.908 37.026 1.00 55.03 289 GLN A C 1
ATOM 2305 O O . GLN A 1 289 ? -22.457 -21.919 37.659 1.00 55.03 289 GLN A O 1
#